Protein AF-A0A538S4T4-F1 (afdb_monomer)

pLDDT: mean 82.6, std 20.07, range [23.3, 98.5]

Radius of gyration: 15.98 Å; Cα contacts (8 Å, |Δi|>4): 330; chains: 1; bounding box: 39×41×35 Å

Structure (mmCIF, N/CA/C/O backbone):
data_AF-A0A538S4T4-F1
#
_entry.id   AF-A0A538S4T4-F1
#
loop_
_atom_site.group_PDB
_atom_site.id
_atom_site.type_symbol
_atom_site.label_atom_id
_atom_site.label_alt_id
_atom_site.label_comp_id
_atom_site.label_asym_id
_atom_site.label_entity_id
_atom_site.label_seq_id
_atom_site.pdbx_PDB_ins_code
_atom_site.Cartn_x
_atom_site.Cartn_y
_atom_site.Cartn_z
_atom_site.occupancy
_atom_site.B_iso_or_equiv
_atom_site.auth_seq_id
_atom_site.auth_comp_id
_atom_site.auth_asym_id
_atom_site.auth_atom_id
_atom_site.pdbx_PDB_model_num
ATOM 1 N N . MET A 1 1 ? -10.775 -14.766 0.004 1.00 30.17 1 MET A N 1
ATOM 2 C CA . MET A 1 1 ? -10.127 -15.975 -0.555 1.00 30.17 1 MET A CA 1
ATOM 3 C C . MET A 1 1 ? -8.739 -16.062 0.069 1.00 30.17 1 MET A C 1
ATOM 5 O O . MET A 1 1 ? -7.978 -15.118 -0.064 1.00 30.17 1 MET A O 1
ATOM 9 N N . PHE A 1 2 ? -8.479 -17.095 0.871 1.00 26.91 2 PHE A N 1
ATOM 10 C CA . PHE A 1 2 ? -7.297 -17.223 1.740 1.00 26.91 2 PHE A CA 1
ATOM 11 C C . PHE A 1 2 ? -6.054 -17.630 0.917 1.00 26.91 2 PHE A C 1
ATOM 13 O O . PHE A 1 2 ? -6.169 -18.505 0.059 1.00 26.91 2 PHE A O 1
ATOM 20 N N . TRP A 1 3 ? -4.894 -16.999 1.145 1.00 32.56 3 TRP A N 1
ATOM 21 C CA . TRP A 1 3 ? -3.650 -17.193 0.376 1.00 32.56 3 TRP A CA 1
ATOM 22 C C . TRP A 1 3 ? -2.652 -18.092 1.124 1.00 32.56 3 TRP A C 1
ATOM 24 O O . TRP A 1 3 ? -2.022 -17.624 2.072 1.00 32.56 3 TRP A O 1
ATOM 34 N N . PRO A 1 4 ? -2.453 -19.365 0.740 1.00 23.30 4 PRO A N 1
ATOM 35 C CA . PRO A 1 4 ? -1.315 -20.126 1.232 1.00 23.30 4 PRO A CA 1
ATOM 36 C C . PRO A 1 4 ? -0.048 -19.765 0.428 1.00 23.30 4 PRO A C 1
ATOM 38 O O . PRO A 1 4 ? -0.115 -19.629 -0.797 1.00 23.30 4 PRO A O 1
ATOM 41 N N . PRO A 1 5 ? 1.130 -19.650 1.067 1.00 28.56 5 PRO A N 1
ATOM 42 C CA . PRO A 1 5 ? 2.387 -19.494 0.349 1.00 28.56 5 PRO A CA 1
ATOM 43 C C . PRO A 1 5 ? 2.716 -20.805 -0.378 1.00 28.56 5 PRO A C 1
ATOM 45 O O . PRO A 1 5 ? 3.150 -21.780 0.232 1.00 28.56 5 PRO A O 1
ATOM 48 N N . SER A 1 6 ? 2.511 -20.857 -1.694 1.00 33.91 6 SER A N 1
ATOM 49 C CA . SER A 1 6 ? 3.021 -21.960 -2.509 1.00 33.91 6 SER A CA 1
ATOM 50 C C . SER A 1 6 ? 4.514 -21.752 -2.756 1.00 33.91 6 SER A C 1
ATOM 52 O O . SER A 1 6 ? 4.911 -20.757 -3.367 1.00 33.91 6 SER A O 1
ATOM 54 N N . ALA A 1 7 ? 5.336 -22.688 -2.280 1.00 31.27 7 ALA A N 1
ATOM 55 C CA . ALA A 1 7 ? 6.779 -22.709 -2.486 1.00 31.27 7 ALA A CA 1
ATOM 56 C C . ALA A 1 7 ? 7.120 -22.612 -3.986 1.00 31.27 7 ALA A C 1
ATOM 58 O O . ALA A 1 7 ? 6.915 -23.552 -4.755 1.00 31.27 7 ALA A O 1
ATOM 59 N N . GLY A 1 8 ? 7.626 -21.452 -4.408 1.00 32.22 8 GLY A N 1
ATOM 60 C CA . GLY A 1 8 ? 8.093 -21.230 -5.771 1.00 32.22 8 GLY A CA 1
ATOM 61 C C . GLY A 1 8 ? 9.340 -22.067 -6.052 1.00 32.22 8 GLY A C 1
ATOM 62 O O . GLY A 1 8 ? 10.351 -21.944 -5.364 1.00 32.22 8 GLY A O 1
ATOM 63 N N . ARG A 1 9 ? 9.271 -22.920 -7.076 1.00 32.75 9 ARG A N 1
ATOM 64 C CA . ARG A 1 9 ? 10.401 -23.716 -7.565 1.00 32.75 9 ARG A CA 1
ATOM 65 C C . ARG A 1 9 ? 11.445 -22.787 -8.196 1.00 32.75 9 ARG A C 1
ATOM 67 O O . ARG A 1 9 ? 11.108 -21.993 -9.071 1.00 32.75 9 ARG A O 1
ATOM 74 N N . LEU A 1 10 ? 12.705 -22.893 -7.769 1.00 32.78 10 LEU A N 1
ATOM 75 C CA . LEU A 1 10 ? 13.840 -22.250 -8.437 1.00 32.78 10 LEU A CA 1
ATOM 76 C C . LEU A 1 10 ? 14.000 -22.869 -9.833 1.00 32.78 10 LEU A C 1
ATOM 78 O O . LEU A 1 10 ? 14.381 -24.032 -9.957 1.00 32.78 10 LEU A O 1
ATOM 82 N N . LEU A 1 11 ? 13.689 -22.107 -10.880 1.00 32.03 11 LEU A N 1
ATOM 83 C CA . LEU A 1 11 ? 14.116 -22.423 -12.239 1.00 32.03 11 LEU A CA 1
ATOM 84 C C . LEU A 1 11 ? 15.430 -21.671 -12.473 1.00 32.03 11 LEU A C 1
ATOM 86 O O . LEU A 1 11 ? 15.496 -20.458 -12.281 1.00 32.03 11 LEU A O 1
ATOM 90 N N . GLY A 1 12 ? 16.493 -22.410 -12.793 1.00 36.53 12 GLY A N 1
ATOM 91 C CA . GLY A 1 12 ? 17.812 -21.842 -13.070 1.00 36.53 12 GLY A CA 1
ATOM 92 C C . GLY A 1 12 ? 17.768 -20.790 -14.185 1.00 36.53 12 GLY A C 1
ATOM 93 O O . GLY A 1 12 ? 16.926 -20.866 -15.074 1.00 36.53 12 GLY A O 1
ATOM 94 N N . HIS A 1 13 ? 18.716 -19.847 -14.121 1.00 37.81 13 HIS A N 1
ATOM 95 C CA . HIS A 1 13 ? 18.899 -18.656 -14.971 1.00 37.81 13 HIS A CA 1
ATOM 96 C C . HIS A 1 13 ? 18.045 -17.436 -14.604 1.00 37.81 13 HIS A C 1
ATOM 98 O O . HIS A 1 13 ? 17.037 -17.149 -15.244 1.00 37.81 13 HIS A O 1
ATOM 104 N N . GLY A 1 14 ? 18.507 -16.675 -13.601 1.00 48.19 14 GLY A N 1
ATOM 105 C CA . GLY A 1 14 ? 18.228 -15.237 -13.441 1.00 48.19 14 GLY A CA 1
ATOM 106 C C . GLY A 1 14 ? 16.763 -14.809 -13.319 1.00 48.19 14 GLY A C 1
ATOM 107 O O . GLY A 1 14 ? 16.490 -13.618 -13.305 1.00 48.19 14 GLY A O 1
ATOM 108 N N . SER A 1 15 ? 15.824 -15.745 -13.245 1.00 47.97 15 SER A N 1
ATOM 109 C CA . SER A 1 15 ? 14.397 -15.485 -13.374 1.00 47.97 15 SER A CA 1
ATOM 110 C C . SER A 1 15 ? 13.687 -15.713 -12.042 1.00 47.97 15 SER A C 1
ATOM 112 O O . SER A 1 15 ? 14.015 -16.642 -11.302 1.00 47.97 15 SER A O 1
ATOM 114 N N . PHE A 1 16 ? 12.701 -14.880 -11.719 1.00 55.31 16 PHE A N 1
ATOM 115 C CA . PHE A 1 16 ? 11.906 -14.975 -10.502 1.00 55.31 16 PHE A CA 1
ATOM 116 C C . PHE A 1 16 ? 10.403 -14.886 -10.793 1.00 55.31 16 PHE A C 1
ATOM 118 O O . PHE A 1 16 ? 9.890 -13.949 -11.373 1.00 55.31 16 PHE A O 1
ATOM 125 N N . CYS A 1 17 ? 9.673 -15.901 -10.355 1.00 48.34 17 CYS A N 1
ATOM 126 C CA . CYS A 1 17 ? 8.218 -15.983 -10.274 1.00 48.34 17 CYS A CA 1
ATOM 127 C C . CYS A 1 17 ? 7.546 -15.098 -9.188 1.00 48.34 17 CYS A C 1
ATOM 129 O O . CYS A 1 17 ? 7.679 -15.398 -8.004 1.00 48.34 17 CYS A O 1
ATOM 131 N N . VAL A 1 18 ? 6.750 -14.092 -9.527 1.00 60.22 18 VAL A N 1
ATOM 132 C CA . VAL A 1 18 ? 5.801 -13.473 -8.578 1.00 60.22 18 VAL A CA 1
ATOM 133 C C . VAL A 1 18 ? 4.482 -14.237 -8.653 1.00 60.22 18 VAL A C 1
ATOM 135 O O . VAL A 1 18 ? 3.987 -14.486 -9.750 1.00 60.22 18 VAL A O 1
ATOM 138 N N . THR A 1 19 ? 3.913 -14.621 -7.511 1.00 53.03 19 THR A N 1
ATOM 139 C CA . THR A 1 19 ? 2.633 -15.342 -7.470 1.00 53.03 19 THR A CA 1
ATOM 140 C C . THR A 1 19 ? 1.575 -14.475 -6.789 1.00 53.03 19 THR A C 1
ATOM 142 O O . THR A 1 19 ? 1.802 -13.995 -5.682 1.00 53.03 19 THR A O 1
ATOM 145 N N . ALA A 1 20 ? 0.431 -14.273 -7.449 1.00 55.50 20 ALA A N 1
ATOM 146 C CA . ALA A 1 20 ? -0.733 -13.534 -6.948 1.00 55.50 20 ALA A CA 1
ATOM 147 C C . ALA A 1 20 ? -2.033 -14.129 -7.513 1.00 55.50 20 ALA A C 1
ATOM 149 O O . ALA A 1 20 ? -2.070 -14.544 -8.668 1.00 55.50 20 ALA A O 1
ATOM 150 N N . ALA A 1 21 ? -3.095 -14.209 -6.708 1.00 52.19 21 ALA A N 1
ATOM 151 C CA . ALA A 1 21 ? -4.389 -14.807 -7.075 1.00 52.19 21 ALA A CA 1
ATOM 152 C C . ALA A 1 21 ? -4.309 -16.166 -7.837 1.00 52.19 21 ALA A C 1
ATOM 154 O O . ALA A 1 21 ? -5.032 -16.387 -8.805 1.00 52.19 21 ALA A O 1
ATOM 155 N N . GLY A 1 22 ? -3.401 -17.074 -7.447 1.00 41.56 22 GLY A N 1
ATOM 156 C CA . GLY A 1 22 ? -3.206 -18.389 -8.076 1.00 41.56 22 GLY A CA 1
ATOM 157 C C . GLY A 1 22 ? -2.454 -18.350 -9.411 1.00 41.56 22 GLY A C 1
ATOM 158 O O . GLY A 1 22 ? -2.193 -19.397 -9.999 1.00 41.56 22 GLY A O 1
ATOM 159 N N . ARG A 1 23 ? -2.067 -17.161 -9.885 1.00 42.88 23 ARG A N 1
ATOM 160 C CA . ARG A 1 23 ? -1.260 -16.953 -11.090 1.00 42.88 23 ARG A CA 1
ATOM 161 C C . ARG A 1 23 ? 0.190 -16.730 -10.708 1.00 42.88 23 ARG A C 1
ATOM 163 O O . ARG A 1 23 ? 0.479 -16.043 -9.735 1.00 42.88 23 ARG A O 1
ATOM 170 N N . THR A 1 24 ? 1.096 -17.321 -11.477 1.00 53.62 24 THR A N 1
ATOM 171 C CA . THR A 1 24 ? 2.540 -17.187 -11.291 1.00 53.62 24 THR A CA 1
ATOM 172 C C . THR A 1 24 ? 3.140 -16.554 -12.537 1.00 53.62 24 THR A C 1
ATOM 174 O O . THR A 1 24 ? 3.059 -17.136 -13.613 1.00 53.62 24 THR A O 1
ATOM 177 N N . ALA A 1 25 ? 3.744 -15.381 -12.388 1.00 56.72 25 ALA A N 1
ATOM 178 C CA . ALA A 1 25 ? 4.417 -14.654 -13.454 1.00 56.72 25 ALA A CA 1
ATOM 179 C C . ALA A 1 25 ? 5.928 -14.791 -13.307 1.00 56.72 25 ALA A C 1
ATOM 181 O O . ALA A 1 25 ? 6.479 -14.364 -12.297 1.00 56.72 25 ALA A O 1
ATOM 182 N N . THR A 1 26 ? 6.610 -15.367 -14.294 1.00 57.00 26 THR A N 1
ATOM 183 C CA . THR A 1 26 ? 8.075 -15.469 -14.304 1.00 57.00 26 THR A CA 1
ATOM 184 C C . THR A 1 26 ? 8.687 -14.192 -14.876 1.00 57.00 26 THR A C 1
ATOM 186 O O . THR A 1 26 ? 8.600 -13.938 -16.072 1.00 57.00 26 THR A O 1
ATOM 189 N N . LEU A 1 27 ? 9.333 -13.393 -14.031 1.00 54.69 27 LEU A N 1
ATOM 190 C CA . LEU A 1 27 ? 10.178 -12.279 -14.449 1.00 54.69 27 LEU A CA 1
ATOM 191 C C . LEU A 1 27 ? 11.572 -12.803 -14.793 1.00 54.69 27 LEU A C 1
ATOM 193 O O . LEU A 1 27 ? 12.092 -13.654 -14.081 1.00 54.69 27 LEU A O 1
ATOM 197 N N . SER A 1 28 ? 12.193 -12.309 -15.862 1.00 50.22 28 SER A N 1
ATOM 198 C CA . SER A 1 28 ? 13.586 -12.633 -16.194 1.00 50.22 28 SER A CA 1
ATOM 199 C C . SER A 1 28 ? 14.558 -11.650 -15.531 1.00 50.22 28 SER A C 1
ATOM 201 O O . SER A 1 28 ? 14.163 -10.566 -15.104 1.00 50.22 28 SER A O 1
ATOM 203 N N . SER A 1 29 ? 15.856 -11.962 -15.519 1.00 48.19 29 SER A N 1
ATOM 204 C CA . SER A 1 29 ? 16.906 -11.048 -15.028 1.00 48.19 29 SER A CA 1
ATOM 205 C C . SER A 1 29 ? 16.966 -9.729 -15.806 1.00 48.19 29 SER A C 1
ATOM 207 O O . SER A 1 29 ? 17.559 -8.764 -15.334 1.00 48.19 29 SER A O 1
ATOM 209 N N . ALA A 1 30 ? 16.347 -9.676 -16.991 1.00 44.59 30 ALA A N 1
ATOM 210 C CA . ALA A 1 30 ? 16.252 -8.486 -17.831 1.00 44.59 30 ALA A CA 1
ATOM 211 C C . ALA A 1 30 ? 15.202 -7.471 -17.344 1.00 44.59 30 ALA A C 1
ATOM 213 O O . ALA A 1 30 ? 15.129 -6.371 -17.885 1.00 44.59 30 ALA A O 1
ATOM 214 N N . TRP A 1 31 ? 14.414 -7.803 -16.313 1.00 48.00 31 TRP A N 1
ATOM 215 C CA . TRP A 1 31 ? 13.572 -6.822 -15.627 1.00 48.00 31 TRP A CA 1
ATOM 216 C C . TRP A 1 31 ? 14.375 -5.792 -14.830 1.00 48.00 31 TRP A C 1
ATOM 218 O O . TRP A 1 31 ? 13.824 -4.756 -14.473 1.00 48.00 31 TRP A O 1
ATOM 228 N N . GLY A 1 32 ? 15.658 -6.052 -14.553 1.00 51.66 32 GLY A N 1
ATOM 229 C CA . GLY A 1 32 ? 16.515 -5.132 -13.815 1.00 51.66 32 GLY A CA 1
ATOM 230 C C . GLY A 1 32 ? 16.620 -3.771 -14.504 1.00 51.66 32 GLY A C 1
ATOM 231 O O . GLY A 1 32 ? 17.139 -3.654 -15.614 1.00 51.66 32 GLY A O 1
ATOM 232 N N . TRP A 1 33 ? 16.152 -2.720 -13.832 1.00 46.03 33 TRP A N 1
ATOM 233 C CA . TRP A 1 33 ? 16.504 -1.349 -14.191 1.00 46.03 33 TRP A CA 1
ATOM 234 C C . TRP A 1 33 ? 18.023 -1.160 -14.015 1.00 46.03 33 TRP A C 1
ATOM 236 O O . TRP A 1 33 ? 18.556 -1.666 -13.022 1.00 46.03 33 TRP A O 1
ATOM 246 N N . PRO A 1 34 ? 18.749 -0.444 -14.898 1.00 47.59 34 PRO A N 1
ATOM 247 C CA . PRO A 1 34 ? 20.183 -0.212 -14.713 1.00 47.59 34 PRO A CA 1
ATOM 248 C C . PRO A 1 34 ? 20.480 0.309 -13.295 1.00 47.59 34 PRO A C 1
ATOM 250 O O . PRO A 1 34 ? 20.000 1.373 -12.911 1.00 47.59 34 PRO A O 1
ATOM 253 N N . GLY A 1 35 ? 21.228 -0.468 -12.502 1.00 48.66 35 GLY A N 1
ATOM 254 C CA . GLY A 1 35 ? 21.522 -0.160 -11.094 1.00 48.66 35 GLY A CA 1
ATOM 255 C C . GLY A 1 35 ? 20.686 -0.902 -10.040 1.00 48.66 35 GLY A C 1
ATOM 256 O O . GLY A 1 35 ? 20.846 -0.615 -8.855 1.00 48.66 35 GLY A O 1
ATOM 257 N N . THR A 1 36 ? 19.829 -1.864 -10.411 1.00 55.94 36 THR A N 1
ATOM 258 C CA . THR A 1 36 ? 19.234 -2.780 -9.418 1.00 55.94 36 THR A CA 1
ATOM 259 C C . THR A 1 36 ? 20.273 -3.788 -8.934 1.00 55.94 36 THR A C 1
ATOM 261 O O . THR A 1 36 ? 20.763 -4.620 -9.694 1.00 55.94 36 THR A O 1
ATOM 264 N N . ASP A 1 37 ? 20.613 -3.712 -7.651 1.00 56.22 37 ASP A N 1
ATOM 265 C CA . ASP A 1 37 ? 21.507 -4.660 -6.991 1.00 56.22 37 ASP A CA 1
ATOM 266 C C . ASP A 1 37 ? 20.796 -6.015 -6.805 1.00 56.22 37 ASP A C 1
ATOM 268 O O . ASP A 1 37 ? 19.884 -6.158 -5.989 1.00 56.22 37 ASP A O 1
ATOM 272 N N . ALA A 1 38 ? 21.213 -7.017 -7.582 1.00 55.53 38 ALA A N 1
ATOM 273 C CA . ALA A 1 38 ? 20.619 -8.353 -7.581 1.00 55.53 38 ALA A CA 1
ATOM 274 C C . ALA A 1 38 ? 20.705 -9.070 -6.219 1.00 55.53 38 ALA A C 1
ATOM 276 O O . ALA A 1 38 ? 19.875 -9.932 -5.937 1.00 55.53 38 ALA A O 1
ATOM 277 N N . VAL A 1 39 ? 21.676 -8.713 -5.369 1.00 55.62 39 VAL A N 1
ATOM 278 C CA . VAL A 1 39 ? 21.796 -9.251 -4.005 1.00 55.62 39 VAL A CA 1
ATOM 279 C 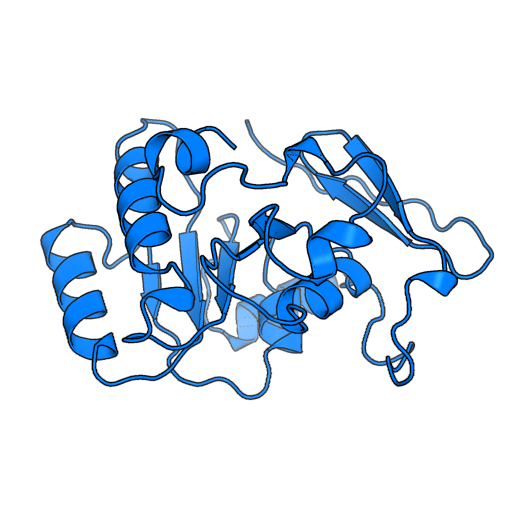C . VAL A 1 39 ? 20.790 -8.561 -3.089 1.00 55.62 39 VAL A C 1
ATOM 281 O O . VAL A 1 39 ? 20.078 -9.225 -2.336 1.00 55.62 39 VAL A O 1
ATOM 284 N N . ARG A 1 40 ? 20.664 -7.234 -3.200 1.00 57.88 40 ARG A N 1
ATOM 285 C CA . ARG A 1 40 ? 19.693 -6.435 -2.434 1.00 57.88 40 ARG A CA 1
ATOM 286 C C . ARG A 1 40 ? 18.238 -6.808 -2.730 1.00 57.88 40 ARG A C 1
ATOM 288 O O . ARG A 1 40 ? 17.388 -6.663 -1.853 1.00 57.88 40 ARG A O 1
ATOM 295 N N . PHE A 1 41 ? 17.947 -7.275 -3.941 1.00 63.47 41 PHE A N 1
ATOM 296 C CA . PHE A 1 41 ? 16.593 -7.630 -4.371 1.00 63.47 41 PHE A CA 1
ATOM 297 C C . PHE A 1 41 ? 16.368 -9.133 -4.535 1.00 63.47 41 PHE A C 1
ATOM 299 O O . PHE A 1 41 ? 15.475 -9.548 -5.270 1.00 63.47 41 PHE A O 1
ATOM 306 N N . ALA A 1 42 ? 17.133 -9.959 -3.816 1.00 72.94 42 ALA A N 1
ATOM 307 C CA . ALA A 1 42 ? 16.800 -11.367 -3.681 1.00 72.94 42 ALA A CA 1
ATOM 308 C C . ALA A 1 42 ? 15.371 -11.543 -3.132 1.00 72.94 42 ALA A C 1
ATOM 310 O O . ALA A 1 42 ? 14.834 -10.704 -2.391 1.00 72.94 42 ALA A O 1
ATOM 311 N N . ARG A 1 43 ? 14.750 -12.667 -3.501 1.00 80.38 43 ARG A N 1
ATOM 312 C CA . ARG A 1 43 ? 13.432 -13.034 -2.986 1.00 80.38 43 ARG A CA 1
ATOM 313 C C . ARG A 1 43 ? 13.426 -13.058 -1.473 1.00 80.38 43 ARG A C 1
ATOM 315 O O . ARG A 1 43 ? 14.323 -13.624 -0.851 1.00 80.38 43 ARG A O 1
ATOM 322 N N . VAL A 1 44 ? 12.334 -12.554 -0.922 1.00 85.94 44 VAL A N 1
ATOM 323 C CA . VAL A 1 44 ? 12.049 -12.670 0.502 1.00 85.94 44 VAL A CA 1
ATOM 324 C C . VAL A 1 44 ? 11.895 -14.145 0.859 1.00 85.94 44 VAL A C 1
ATOM 326 O O . VAL A 1 44 ? 11.061 -14.855 0.291 1.00 85.94 44 VAL A O 1
ATOM 329 N N . THR A 1 45 ? 12.702 -14.611 1.807 1.00 88.88 45 THR A N 1
ATOM 330 C CA . THR A 1 45 ? 12.551 -15.957 2.372 1.00 88.88 45 THR A CA 1
ATOM 331 C C . THR A 1 45 ? 11.497 -15.952 3.488 1.00 88.88 45 THR A C 1
ATOM 333 O O . THR A 1 45 ? 11.265 -14.906 4.098 1.00 88.88 45 THR A O 1
ATOM 336 N N . PRO A 1 46 ? 10.871 -17.098 3.823 1.00 88.38 46 PRO A N 1
ATOM 337 C CA . PRO A 1 46 ? 9.958 -17.168 4.967 1.00 88.38 46 PRO A CA 1
ATOM 338 C C . PRO A 1 46 ? 10.596 -16.707 6.287 1.00 88.38 46 PRO A C 1
ATOM 340 O O . PRO A 1 46 ? 9.946 -16.017 7.065 1.00 88.38 46 PRO A O 1
ATOM 343 N N . ALA A 1 47 ? 11.877 -17.030 6.508 1.00 90.56 47 ALA A N 1
ATOM 344 C CA . ALA A 1 47 ? 12.620 -16.599 7.692 1.00 90.56 47 ALA A CA 1
ATOM 345 C C . ALA A 1 47 ? 12.827 -15.076 7.717 1.00 90.56 47 ALA A C 1
ATOM 347 O O . ALA A 1 47 ? 12.586 -14.441 8.738 1.00 90.56 47 ALA A O 1
ATOM 348 N N . GLU A 1 48 ? 13.198 -14.481 6.580 1.00 91.31 48 GLU A N 1
ATOM 349 C CA . GLU A 1 48 ? 13.354 -13.027 6.471 1.00 91.31 48 GLU A CA 1
ATOM 350 C C . GLU A 1 48 ? 12.025 -12.290 6.687 1.00 91.31 48 GLU A C 1
ATOM 352 O O . GLU A 1 48 ? 11.987 -11.258 7.355 1.00 91.31 48 GLU A O 1
ATOM 357 N N . ARG A 1 49 ? 10.918 -12.821 6.153 1.00 90.75 49 ARG A N 1
ATOM 358 C CA . ARG A 1 49 ? 9.581 -12.260 6.385 1.00 90.75 49 ARG A CA 1
ATOM 359 C C . ARG A 1 49 ? 9.231 -12.255 7.870 1.00 90.75 49 ARG A C 1
ATOM 361 O O . ARG A 1 49 ? 8.732 -11.248 8.368 1.00 90.75 49 ARG A O 1
ATOM 368 N N . GLU A 1 50 ? 9.479 -13.362 8.561 1.00 89.50 50 GLU A N 1
ATOM 369 C CA . GLU A 1 50 ? 9.182 -13.499 9.988 1.00 89.50 50 GLU A CA 1
ATOM 370 C C . GLU A 1 50 ? 10.036 -12.554 10.843 1.00 89.50 50 GLU A C 1
ATOM 372 O O . GLU A 1 50 ? 9.513 -11.857 11.717 1.00 89.50 50 GLU A O 1
ATOM 377 N N . GLU A 1 51 ? 11.331 -12.442 10.536 1.00 91.62 51 GLU A N 1
ATOM 378 C CA . GLU A 1 51 ? 12.228 -11.473 11.170 1.00 91.62 51 GLU A CA 1
ATOM 379 C C . GLU A 1 51 ? 11.749 -10.034 10.931 1.00 91.62 51 GLU A C 1
ATOM 381 O O . GLU A 1 51 ? 11.663 -9.236 11.866 1.00 91.62 51 GLU A O 1
ATOM 386 N N . ALA A 1 52 ? 11.373 -9.701 9.692 1.00 91.25 52 ALA A N 1
ATOM 387 C CA . ALA A 1 52 ? 10.883 -8.375 9.340 1.00 91.25 52 ALA A CA 1
ATOM 388 C C . ALA A 1 52 ? 9.570 -8.030 10.062 1.00 91.25 52 ALA A C 1
ATOM 390 O O . ALA A 1 52 ? 9.427 -6.912 10.558 1.00 91.25 52 ALA A O 1
ATOM 391 N N . ARG A 1 53 ? 8.629 -8.977 10.174 1.00 90.50 53 ARG A N 1
ATOM 392 C CA . ARG A 1 53 ? 7.380 -8.793 10.935 1.00 90.50 53 ARG A CA 1
ATOM 393 C C . ARG A 1 53 ? 7.648 -8.597 12.426 1.00 90.50 53 ARG A C 1
ATOM 395 O O . ARG A 1 53 ? 7.109 -7.654 13.008 1.00 90.50 53 ARG A O 1
ATOM 402 N N . THR A 1 54 ? 8.553 -9.396 12.994 1.00 88.81 54 THR A N 1
ATOM 403 C CA . THR A 1 54 ? 8.972 -9.287 14.400 1.00 88.81 54 THR A CA 1
ATOM 404 C C . THR A 1 54 ? 9.579 -7.914 14.679 1.00 88.81 54 THR A C 1
ATOM 406 O O . THR A 1 54 ? 9.175 -7.223 15.612 1.00 88.81 54 THR A O 1
ATOM 409 N N . ALA A 1 55 ? 10.513 -7.472 13.831 1.00 87.19 55 ALA A N 1
ATOM 410 C CA . ALA A 1 55 ? 11.200 -6.192 13.983 1.00 87.19 55 ALA A CA 1
ATOM 411 C C . ALA A 1 55 ? 10.262 -4.979 13.869 1.00 87.19 55 ALA A C 1
ATOM 413 O O . ALA A 1 55 ? 10.554 -3.922 14.426 1.00 87.19 55 ALA A O 1
ATOM 414 N N . MET A 1 56 ? 9.141 -5.113 13.154 1.00 81.56 56 MET A N 1
ATOM 415 C CA . MET A 1 56 ? 8.119 -4.068 13.047 1.00 81.56 56 MET A CA 1
ATOM 416 C C . MET A 1 56 ? 7.074 -4.117 14.170 1.00 81.56 56 MET A C 1
ATOM 418 O O . MET A 1 56 ? 6.204 -3.249 14.207 1.00 81.56 56 MET A O 1
ATOM 422 N N . GLY A 1 57 ? 7.133 -5.111 15.067 1.00 80.12 57 GLY A N 1
ATOM 423 C CA . GLY A 1 57 ? 6.116 -5.327 16.100 1.00 80.12 57 GLY A CA 1
ATOM 424 C C . GLY A 1 57 ? 4.734 -5.614 15.510 1.00 80.12 57 GLY A C 1
ATOM 425 O O . GLY A 1 57 ? 3.721 -5.213 16.082 1.00 80.12 57 GLY A O 1
ATOM 426 N N . TRP A 1 58 ? 4.693 -6.230 14.325 1.00 74.00 58 TRP A N 1
ATOM 427 C CA . TRP A 1 58 ? 3.464 -6.444 13.574 1.00 74.00 58 TRP A CA 1
ATOM 428 C C . TRP A 1 58 ? 2.755 -7.742 13.983 1.00 74.00 58 TRP A C 1
ATOM 430 O O . TRP A 1 58 ? 3.372 -8.698 14.443 1.00 74.00 58 TRP A O 1
ATOM 440 N N . ARG A 1 59 ? 1.437 -7.797 13.782 1.00 74.50 59 ARG A N 1
ATOM 441 C CA . ARG A 1 59 ? 0.632 -9.003 13.984 1.00 74.50 59 ARG A CA 1
ATOM 442 C C . ARG A 1 59 ? 0.971 -10.074 12.943 1.00 74.50 59 ARG A C 1
ATOM 444 O O . ARG A 1 59 ? 0.722 -9.906 11.754 1.00 74.50 59 ARG A O 1
ATOM 451 N N . HIS A 1 60 ? 1.524 -11.196 13.390 1.00 76.25 60 HIS A N 1
ATOM 452 C CA . HIS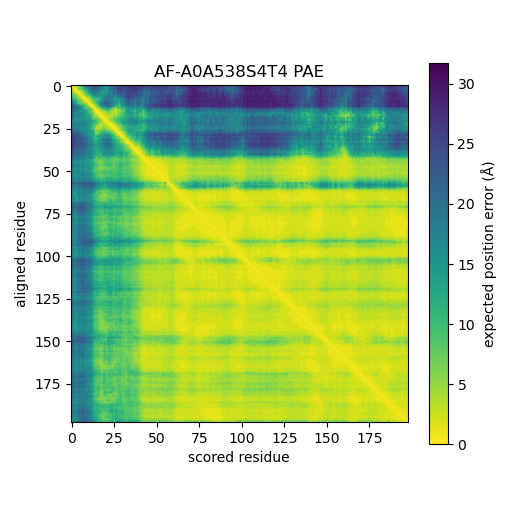 A 1 60 ? 1.963 -12.278 12.501 1.00 76.25 60 HIS A CA 1
ATOM 453 C C . HIS A 1 60 ? 0.810 -13.124 11.936 1.00 76.25 60 HIS A C 1
ATOM 455 O O . HIS A 1 60 ? 1.019 -13.877 10.986 1.00 76.25 60 HIS A O 1
ATOM 461 N N . ASP A 1 61 ? -0.398 -12.992 12.493 1.00 82.81 61 ASP A N 1
ATOM 462 C CA . ASP A 1 61 ? -1.573 -13.808 12.176 1.00 82.81 61 ASP A CA 1
ATOM 463 C C . ASP A 1 61 ? -2.375 -13.320 10.960 1.00 82.81 61 ASP A C 1
ATOM 465 O O . ASP A 1 61 ? -3.279 -14.025 10.516 1.00 82.81 61 ASP A O 1
ATOM 469 N N . ARG A 1 62 ? -2.035 -12.156 10.391 1.00 87.25 62 ARG A N 1
ATOM 470 C CA . ARG A 1 62 ? -2.780 -11.540 9.283 1.00 87.25 62 ARG A CA 1
ATOM 471 C C . ARG A 1 62 ? -1.902 -11.192 8.085 1.00 87.25 62 ARG A C 1
ATOM 473 O O . ARG A 1 62 ? -0.744 -10.802 8.266 1.00 87.25 62 ARG A O 1
ATOM 480 N N . PRO A 1 63 ? -2.447 -11.272 6.858 1.00 92.25 63 PRO A N 1
ATOM 481 C CA . PRO A 1 63 ? -1.813 -10.687 5.691 1.00 92.25 63 PRO A CA 1
ATOM 482 C C . PRO A 1 63 ? -1.587 -9.181 5.849 1.00 92.25 63 PRO A C 1
ATOM 484 O O . PRO A 1 63 ? -2.441 -8.467 6.382 1.00 92.25 63 PRO A O 1
ATOM 487 N N . LEU A 1 64 ? -0.459 -8.699 5.334 1.00 93.94 64 LEU A N 1
ATOM 488 C CA . LEU A 1 64 ? -0.059 -7.296 5.379 1.00 93.94 64 LEU A CA 1
ATOM 489 C C . LEU A 1 64 ? 0.056 -6.721 3.965 1.00 93.94 64 LEU A C 1
ATOM 491 O O . LEU A 1 64 ? 0.910 -7.144 3.183 1.00 93.94 64 LEU A O 1
ATOM 495 N N . VAL A 1 65 ? -0.756 -5.717 3.650 1.00 96.94 65 VAL A N 1
ATOM 496 C CA . VAL A 1 65 ? -0.588 -4.889 2.450 1.00 96.94 65 VAL A CA 1
ATOM 497 C C . VAL A 1 65 ? 0.181 -3.635 2.833 1.00 96.94 65 VAL A C 1
ATOM 499 O O . VAL A 1 65 ? -0.056 -3.053 3.889 1.00 96.94 65 VAL A O 1
ATOM 502 N N . THR A 1 66 ? 1.094 -3.195 1.975 1.00 97.25 66 THR A N 1
ATOM 503 C CA . THR A 1 66 ? 1.876 -1.981 2.206 1.00 97.25 66 THR A 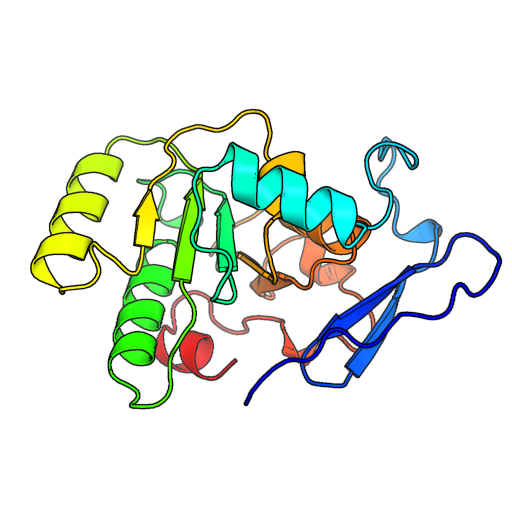CA 1
ATOM 504 C C . THR A 1 66 ? 1.562 -0.908 1.176 1.00 97.25 66 THR A C 1
ATOM 506 O O . THR A 1 66 ? 1.493 -1.168 -0.021 1.00 97.25 66 THR A O 1
ATOM 509 N N . PHE A 1 67 ? 1.470 0.328 1.648 1.00 97.81 67 PHE A N 1
ATOM 510 C CA . PHE A 1 67 ? 1.541 1.539 0.848 1.00 97.81 67 PHE A CA 1
ATOM 511 C C . PHE A 1 67 ? 2.825 2.305 1.180 1.00 97.81 67 PHE A C 1
ATOM 513 O O . PHE A 1 67 ? 3.157 2.494 2.354 1.00 97.81 67 PHE A O 1
ATOM 520 N N . VAL A 1 68 ? 3.520 2.790 0.147 1.00 96.00 68 VAL A N 1
ATOM 521 C CA . VAL A 1 68 ? 4.689 3.669 0.292 1.00 96.00 68 VAL A CA 1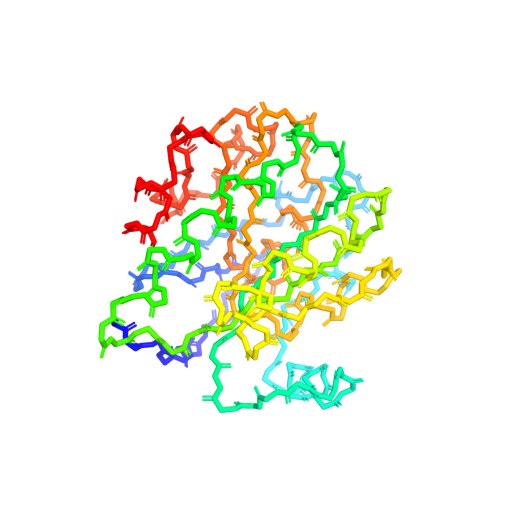
ATOM 522 C C . VAL A 1 68 ? 4.467 4.951 -0.504 1.00 96.00 68 VAL A C 1
ATOM 524 O O . VAL A 1 68 ? 4.375 4.919 -1.732 1.00 96.00 68 VAL A O 1
ATOM 527 N N . GLY A 1 69 ? 4.408 6.093 0.179 1.00 93.94 69 GLY A N 1
ATOM 528 C CA . GLY A 1 69 ? 4.187 7.380 -0.477 1.00 93.94 69 GLY A CA 1
ATOM 529 C C . GLY A 1 69 ? 3.984 8.539 0.493 1.00 93.94 69 GLY A C 1
ATOM 530 O O . GLY A 1 69 ? 3.681 8.344 1.665 1.00 93.94 69 GLY A O 1
ATOM 531 N N . ALA A 1 70 ? 4.159 9.766 0.003 1.00 94.12 70 ALA A N 1
ATOM 532 C CA . ALA A 1 70 ? 3.927 10.970 0.796 1.00 94.12 70 ALA A CA 1
ATOM 533 C C . ALA A 1 70 ? 2.440 11.131 1.164 1.00 94.12 70 ALA A C 1
ATOM 535 O O . ALA A 1 70 ? 1.561 10.945 0.322 1.00 94.12 70 ALA A O 1
ATOM 536 N N . LEU A 1 71 ? 2.169 11.526 2.409 1.00 95.50 71 LEU A N 1
ATOM 537 C CA . LEU A 1 71 ? 0.824 11.751 2.947 1.00 95.50 71 LEU A CA 1
ATOM 538 C C . LEU A 1 71 ? 0.499 13.249 2.936 1.00 95.50 71 LEU A C 1
ATOM 540 O O . LEU A 1 71 ? 0.960 14.011 3.788 1.00 95.50 71 LEU A O 1
ATOM 544 N N . GLY A 1 72 ? -0.271 13.669 1.936 1.00 91.75 72 GLY A N 1
ATOM 545 C CA . GLY A 1 72 ? -0.522 15.077 1.596 1.00 91.75 72 GLY A CA 1
ATOM 546 C C . GLY A 1 72 ? -0.247 15.408 0.130 1.00 91.75 72 GLY A C 1
ATOM 547 O O . GLY A 1 72 ? -0.506 16.520 -0.316 1.00 91.75 72 GLY A O 1
ATOM 548 N N . ASP A 1 73 ? 0.249 14.437 -0.638 1.00 94.25 73 ASP A N 1
ATOM 549 C CA . ASP A 1 73 ? 0.328 14.520 -2.090 1.00 94.25 73 ASP A CA 1
ATOM 550 C C . ASP A 1 73 ? -0.730 13.607 -2.715 1.00 94.25 73 ASP A C 1
ATOM 552 O O . ASP A 1 73 ? -0.573 12.383 -2.757 1.00 94.25 73 ASP A O 1
ATOM 556 N N . ARG A 1 74 ? -1.802 14.205 -3.249 1.00 93.81 74 ARG A N 1
ATOM 557 C CA . ARG A 1 74 ? -2.879 13.456 -3.917 1.00 93.81 74 ARG A CA 1
ATOM 558 C C . ARG A 1 74 ? -2.367 12.619 -5.087 1.00 93.81 74 ARG A C 1
ATOM 560 O O . ARG A 1 74 ? -2.975 11.608 -5.417 1.00 93.81 74 ARG A O 1
ATOM 567 N N . ARG A 1 75 ? -1.221 12.941 -5.693 1.00 95.06 75 ARG A N 1
ATOM 568 C CA . ARG A 1 75 ? -0.662 12.114 -6.774 1.00 95.06 75 ARG A CA 1
ATOM 569 C C . ARG A 1 75 ? -0.323 10.698 -6.317 1.00 95.06 75 ARG A C 1
ATOM 571 O O . ARG A 1 75 ? -0.325 9.802 -7.150 1.00 95.06 75 ARG A O 1
ATOM 578 N N . LYS A 1 76 ? -0.078 10.473 -5.019 1.00 95.38 76 LYS A N 1
ATOM 579 C CA . LYS A 1 76 ? 0.214 9.139 -4.472 1.00 95.38 76 LYS A CA 1
ATOM 580 C C . LYS A 1 76 ? -1.029 8.279 -4.220 1.00 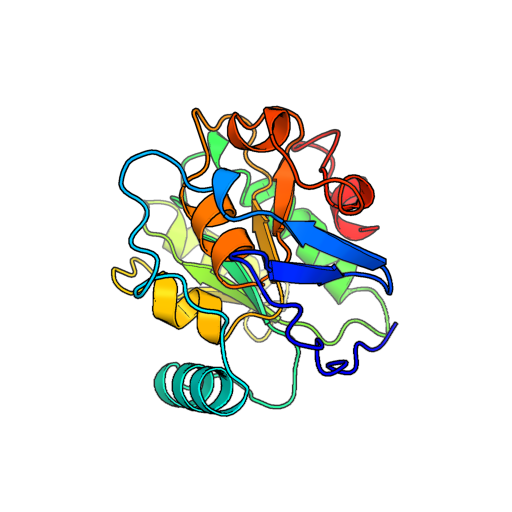95.38 76 LYS A C 1
ATOM 582 O O . LYS A 1 76 ? -0.869 7.084 -4.018 1.00 95.38 76 LYS A O 1
ATOM 587 N N . GLY A 1 77 ? -2.238 8.849 -4.265 1.00 96.62 77 GLY A N 1
ATOM 588 C C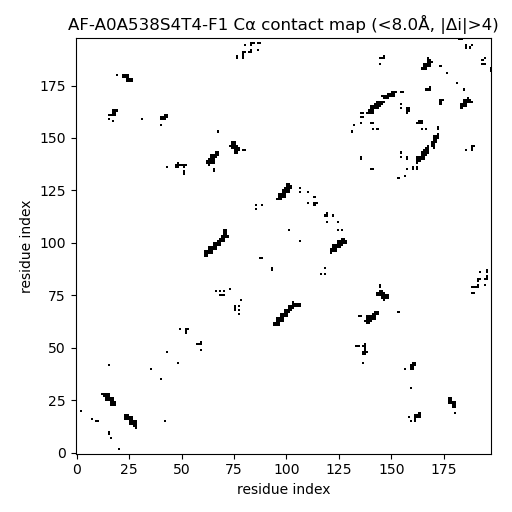A . GLY A 1 77 ? -3.494 8.083 -4.237 1.00 96.62 77 GLY A CA 1
ATOM 589 C C . GLY A 1 77 ? -3.854 7.441 -2.894 1.00 96.62 77 GLY A C 1
ATOM 590 O O . GLY A 1 77 ? -4.666 6.517 -2.850 1.00 96.62 77 GLY A O 1
ATOM 591 N N . PHE A 1 78 ? -3.266 7.901 -1.782 1.00 97.94 78 PHE A N 1
ATOM 592 C CA . PHE A 1 78 ? -3.598 7.357 -0.459 1.00 97.94 78 PHE A CA 1
ATOM 593 C C . PHE A 1 78 ? -5.068 7.591 -0.078 1.00 97.94 78 PHE A C 1
ATOM 595 O O . PHE A 1 78 ? -5.658 6.782 0.627 1.00 97.94 78 PHE A O 1
ATOM 602 N N . ASP A 1 79 ? -5.676 8.669 -0.567 1.00 97.75 79 ASP A N 1
ATOM 603 C CA . ASP A 1 79 ? -7.099 8.959 -0.401 1.00 97.75 79 ASP A CA 1
ATOM 604 C C . ASP A 1 79 ? -7.990 7.887 -1.044 1.00 97.75 79 ASP A C 1
ATOM 606 O O . ASP A 1 79 ? -8.908 7.397 -0.385 1.00 97.75 79 ASP A O 1
ATOM 610 N N . THR A 1 80 ? -7.681 7.468 -2.276 1.00 98.19 80 THR A N 1
ATOM 611 C CA . THR A 1 80 ? -8.387 6.362 -2.944 1.00 98.19 80 THR A CA 1
ATOM 612 C C . THR A 1 80 ? -8.178 5.056 -2.185 1.00 98.19 80 THR A C 1
ATOM 614 O O . THR A 1 80 ? -9.142 4.344 -1.906 1.00 98.19 80 THR A O 1
ATOM 617 N N . LEU A 1 81 ? -6.938 4.764 -1.775 1.00 98.50 81 LEU A N 1
ATOM 618 C CA . LEU A 1 81 ? -6.640 3.569 -0.986 1.00 98.50 81 LEU A CA 1
ATOM 619 C C . LEU A 1 81 ? -7.407 3.545 0.335 1.00 98.50 81 LEU A C 1
ATOM 621 O O . LEU A 1 81 ? -7.959 2.516 0.700 1.00 98.50 81 LEU A O 1
ATOM 625 N N . PHE A 1 82 ? -7.456 4.665 1.053 1.00 98.50 82 PHE A N 1
ATOM 626 C CA . PHE A 1 82 ? -8.173 4.763 2.317 1.00 98.50 82 PHE A CA 1
ATOM 627 C C . PHE A 1 82 ? -9.675 4.512 2.127 1.00 98.50 82 PHE A C 1
ATOM 629 O O . PHE A 1 82 ? -10.281 3.790 2.917 1.00 98.50 82 PHE A O 1
ATOM 636 N N . ALA A 1 83 ? -10.273 5.067 1.068 1.00 98.38 83 ALA A N 1
ATOM 637 C CA . ALA A 1 83 ? -11.669 4.811 0.725 1.00 98.38 83 ALA A CA 1
ATOM 638 C C . ALA A 1 83 ? -11.918 3.334 0.366 1.00 98.38 83 ALA A C 1
ATOM 640 O O . ALA A 1 83 ? -12.858 2.743 0.893 1.00 98.38 83 ALA A O 1
ATOM 641 N N . ALA A 1 84 ? -11.049 2.717 -0.439 1.00 98.19 84 ALA A N 1
ATOM 642 C CA . ALA A 1 84 ? -11.121 1.288 -0.750 1.00 98.19 84 ALA A CA 1
ATOM 643 C C . ALA A 1 84 ? -10.973 0.422 0.514 1.00 98.19 84 ALA A C 1
ATOM 645 O O . ALA A 1 84 ? -11.721 -0.529 0.723 1.00 98.19 84 ALA A O 1
ATOM 646 N N . TRP A 1 85 ? -10.060 0.793 1.415 1.00 98.00 85 TRP A N 1
ATOM 647 C CA . TRP A 1 85 ? -9.822 0.064 2.660 1.00 98.00 85 TRP A CA 1
ATOM 648 C C . TRP A 1 85 ? -11.027 0.088 3.603 1.00 98.00 85 TRP A C 1
ATOM 650 O O . TRP A 1 85 ? -11.281 -0.898 4.297 1.00 98.00 85 TRP A O 1
ATOM 660 N N . LYS A 1 86 ? -11.793 1.189 3.616 1.00 97.88 86 LYS A N 1
ATOM 661 C CA . LYS A 1 86 ? -13.073 1.256 4.336 1.00 97.88 86 LYS A CA 1
ATOM 662 C C . LYS A 1 86 ? -14.068 0.229 3.800 1.00 97.88 86 LYS A C 1
ATOM 664 O O . LYS A 1 86 ? -14.593 -0.540 4.595 1.00 97.88 86 LYS A O 1
ATOM 669 N N . ILE A 1 87 ? -14.262 0.189 2.479 1.00 97.50 87 ILE A N 1
ATOM 670 C CA . ILE A 1 87 ? -15.158 -0.772 1.812 1.00 97.50 87 ILE A CA 1
ATOM 671 C C . ILE A 1 87 ? -14.749 -2.202 2.184 1.00 97.50 87 ILE A C 1
ATOM 673 O O . ILE A 1 87 ? -15.566 -2.996 2.642 1.00 97.50 87 ILE A O 1
ATOM 677 N N . LEU A 1 88 ? -13.455 -2.509 2.074 1.00 96.44 88 LEU A N 1
ATOM 678 C CA . LEU A 1 88 ? -12.903 -3.815 2.427 1.00 96.44 88 LEU A CA 1
ATOM 679 C C . LEU A 1 88 ? -13.186 -4.196 3.884 1.00 96.44 88 LEU A C 1
ATOM 681 O O . LEU A 1 88 ? -13.650 -5.301 4.144 1.00 96.44 88 LEU A O 1
ATOM 685 N N . CYS A 1 89 ? -12.972 -3.287 4.835 1.00 95.44 89 CYS A N 1
ATOM 686 C CA . CYS A 1 89 ? -13.205 -3.567 6.254 1.00 95.44 89 CYS A CA 1
ATOM 687 C C . CYS A 1 89 ? -14.688 -3.730 6.630 1.00 95.44 89 CYS A C 1
ATOM 689 O O . CYS A 1 89 ? -14.970 -4.282 7.692 1.00 95.44 89 CYS A O 1
ATOM 691 N N . GLU A 1 90 ? -15.623 -3.292 5.784 1.00 94.88 90 GLU A N 1
ATOM 692 C CA . GLU A 1 90 ? -17.058 -3.560 5.948 1.00 94.88 90 GLU A CA 1
ATOM 693 C C . GLU A 1 90 ? -17.443 -4.976 5.477 1.00 94.88 90 GLU A C 1
ATOM 695 O O . GLU A 1 90 ? -18.463 -5.518 5.909 1.00 94.88 90 GLU A O 1
ATOM 700 N N . HIS A 1 91 ? -16.623 -5.626 4.640 1.00 93.06 91 HIS A N 1
ATOM 701 C CA . HIS A 1 91 ? -16.896 -6.984 4.177 1.00 93.06 91 HIS A CA 1
ATOM 702 C C . HIS A 1 91 ? -16.633 -8.036 5.277 1.00 93.06 91 HIS A C 1
ATOM 704 O O . HIS A 1 91 ? -15.522 -8.112 5.810 1.00 93.06 91 HIS A O 1
ATOM 710 N N . PRO A 1 92 ? -17.590 -8.950 5.556 1.00 82.56 92 PRO A N 1
ATOM 711 C CA . PRO A 1 92 ? -17.550 -9.887 6.692 1.00 82.56 92 PRO A CA 1
ATOM 712 C C . PRO A 1 92 ? -16.497 -11.016 6.613 1.00 82.56 92 PRO A C 1
ATOM 714 O O . PRO A 1 92 ? -16.567 -11.988 7.356 1.00 82.56 92 PRO A O 1
ATOM 717 N N . GLY A 1 93 ? -15.494 -10.900 5.745 1.00 86.81 93 GLY A N 1
ATOM 718 C CA . GLY A 1 93 ? -14.365 -11.830 5.648 1.00 86.81 93 GLY A CA 1
ATOM 719 C C . GLY A 1 93 ? -13.013 -11.142 5.470 1.00 86.81 93 GLY A C 1
ATOM 720 O O . GLY A 1 93 ? -12.026 -11.817 5.176 1.00 86.81 93 GLY A O 1
ATOM 721 N N . TRP A 1 94 ? -12.956 -9.813 5.595 1.00 92.69 94 TRP A N 1
ATOM 722 C CA . TRP A 1 94 ? -11.717 -9.070 5.411 1.00 92.69 94 TRP A CA 1
ATOM 723 C C . TRP A 1 94 ? -10.818 -9.140 6.647 1.00 92.69 94 TRP A C 1
ATOM 725 O O . TRP A 1 94 ? -11.060 -8.505 7.679 1.00 92.69 94 TRP A O 1
ATOM 735 N N . ASP A 1 95 ? -9.714 -9.869 6.521 1.00 92.06 95 ASP A N 1
ATOM 736 C CA . ASP A 1 95 ? -8.750 -10.096 7.604 1.00 92.06 95 ASP A CA 1
ATOM 737 C C . ASP A 1 95 ? -7.324 -9.698 7.204 1.00 92.06 95 ASP A C 1
ATOM 739 O O . ASP A 1 95 ? -6.361 -10.374 7.530 1.00 92.06 95 ASP A O 1
ATOM 743 N N . CYS A 1 96 ? -7.186 -8.605 6.453 1.00 93.50 96 CYS A N 1
ATOM 744 C CA . CYS A 1 96 ? -5.896 -8.036 6.077 1.00 93.50 96 CYS A CA 1
ATOM 745 C C . CYS A 1 96 ? -5.716 -6.639 6.679 1.00 93.50 96 CYS A C 1
ATOM 747 O O . CYS A 1 96 ? -6.683 -5.890 6.846 1.00 93.50 96 CYS A O 1
ATOM 749 N N . ASP A 1 97 ? -4.477 -6.292 6.997 1.00 94.88 97 ASP A N 1
ATOM 750 C CA . ASP A 1 97 ? -4.111 -5.002 7.564 1.00 94.88 97 ASP A CA 1
ATOM 751 C C . ASP A 1 97 ? -3.208 -4.209 6.608 1.00 94.88 97 ASP A C 1
ATOM 753 O O . ASP A 1 97 ? -2.540 -4.772 5.737 1.00 94.88 97 ASP A O 1
ATOM 757 N N . LEU A 1 98 ? -3.214 -2.884 6.765 1.00 96.75 98 LEU A N 1
ATOM 758 C CA . LEU A 1 98 ? -2.498 -1.947 5.903 1.00 96.75 98 LEU A CA 1
ATOM 759 C C . LEU A 1 98 ? -1.358 -1.270 6.661 1.00 96.75 98 LEU A C 1
ATOM 761 O O . LEU A 1 98 ? -1.599 -0.516 7.601 1.00 96.75 98 LEU A O 1
ATOM 765 N N . ALA A 1 99 ? -0.122 -1.452 6.209 1.00 96.38 99 ALA A N 1
ATOM 766 C CA . ALA A 1 99 ? 1.005 -0.621 6.613 1.00 96.38 99 ALA A CA 1
ATOM 767 C C . ALA A 1 99 ? 1.146 0.584 5.676 1.00 96.38 99 ALA A C 1
ATOM 769 O O . ALA A 1 99 ? 1.209 0.452 4.457 1.00 96.38 99 ALA A O 1
ATOM 770 N N . VAL A 1 100 ? 1.248 1.776 6.256 1.00 97.31 100 VAL A N 1
ATOM 771 C CA . VAL A 1 100 ? 1.394 3.044 5.539 1.00 97.31 100 VAL A CA 1
ATOM 772 C C . VAL A 1 100 ? 2.741 3.648 5.907 1.00 97.31 100 VAL A C 1
ATOM 774 O O . VAL A 1 100 ? 2.915 4.182 7.007 1.00 97.31 100 VAL A O 1
ATOM 777 N N . ALA A 1 101 ? 3.702 3.561 4.990 1.00 96.00 101 ALA A N 1
ATOM 778 C CA . ALA A 1 101 ? 5.010 4.188 5.120 1.00 96.00 101 ALA A CA 1
ATOM 779 C C . ALA A 1 101 ? 5.067 5.475 4.295 1.00 96.00 101 ALA A C 1
ATOM 781 O O . ALA A 1 101 ? 4.935 5.481 3.072 1.00 96.00 101 ALA A O 1
ATOM 782 N N . GLY A 1 102 ? 5.271 6.587 4.984 1.00 93.19 102 GLY A N 1
ATOM 783 C CA . GLY A 1 102 ? 5.172 7.909 4.401 1.00 93.19 102 GLY A CA 1
ATOM 784 C C . GLY A 1 102 ? 5.183 8.999 5.454 1.00 93.19 102 GLY A C 1
ATOM 785 O O . GLY A 1 102 ? 4.653 8.837 6.552 1.00 93.19 102 GLY A O 1
ATOM 786 N N . SER A 1 103 ? 5.776 10.134 5.110 1.00 93.00 103 SER A N 1
ATOM 787 C CA . SER A 1 103 ? 5.621 11.383 5.850 1.00 93.00 103 SER A CA 1
ATOM 788 C C . SER A 1 103 ? 4.818 12.385 5.033 1.00 93.00 103 SER A C 1
ATOM 790 O O . SER A 1 103 ? 4.571 12.202 3.841 1.00 93.00 103 SER A O 1
ATOM 792 N N . GLY A 1 104 ? 4.408 13.456 5.696 1.00 94.06 104 GLY A N 1
ATOM 793 C CA . GLY A 1 104 ? 3.762 14.601 5.079 1.00 94.06 104 GLY A CA 1
ATOM 794 C C . GLY A 1 104 ? 2.797 15.262 6.052 1.00 94.06 104 GLY A C 1
ATOM 795 O O . GLY A 1 104 ? 2.479 14.705 7.107 1.00 94.06 104 GLY A O 1
ATOM 796 N N . ALA A 1 105 ? 2.379 16.480 5.713 1.00 93.69 105 ALA A N 1
ATOM 797 C CA . ALA A 1 105 ? 1.590 17.328 6.603 1.00 93.69 105 ALA A CA 1
ATOM 798 C C . ALA A 1 105 ? 0.232 16.708 6.976 1.00 93.69 105 ALA A C 1
ATOM 800 O O . ALA A 1 105 ? -0.297 17.002 8.043 1.00 93.69 105 ALA A O 1
ATOM 801 N N . GLU A 1 106 ? -0.310 15.815 6.143 1.00 95.69 106 GLU A N 1
ATOM 802 C CA . GLU A 1 106 ? -1.607 15.184 6.396 1.00 95.69 106 GLU A CA 1
ATOM 803 C C . GLU A 1 106 ? -1.524 13.895 7.222 1.00 95.69 106 GLU A C 1
ATOM 805 O O . GLU A 1 106 ? -2.561 13.333 7.562 1.00 95.69 106 GLU A O 1
ATOM 810 N N . LEU A 1 107 ? -0.332 13.401 7.579 1.00 96.38 107 LEU A N 1
ATOM 811 C CA . LEU A 1 107 ? -0.207 12.172 8.375 1.00 96.38 107 LEU A CA 1
ATOM 812 C C . LEU A 1 107 ? -1.059 12.195 9.672 1.00 96.38 107 LEU A C 1
ATOM 814 O O . LEU A 1 107 ? -1.756 11.208 9.924 1.00 96.38 107 LEU A O 1
ATOM 818 N N . PRO A 1 108 ? -1.072 13.274 10.486 1.00 96.94 108 PRO A N 1
ATOM 819 C CA . PRO A 1 108 ? -1.943 13.349 11.662 1.00 96.94 108 PRO A CA 1
ATOM 820 C C . PRO A 1 108 ? -3.435 13.271 11.311 1.00 96.94 108 PRO A C 1
ATOM 822 O O . PRO A 1 108 ? -4.181 12.556 11.975 1.00 96.94 108 PRO A O 1
ATOM 825 N N . VAL A 1 109 ? -3.846 13.932 10.225 1.00 97.31 109 VAL A N 1
ATOM 826 C CA . VAL A 1 109 ? -5.235 13.939 9.738 1.00 97.31 109 VAL A CA 1
ATOM 827 C C . VAL A 1 109 ? -5.662 12.538 9.302 1.00 97.31 109 VAL A C 1
ATOM 829 O O . VAL A 1 109 ? -6.759 12.089 9.624 1.00 97.31 109 VAL A O 1
ATOM 832 N N . TRP A 1 110 ? -4.794 11.804 8.605 1.00 97.88 110 TRP A N 1
ATOM 833 C CA . TRP A 1 110 ? -5.082 10.431 8.193 1.00 97.88 110 TRP A CA 1
ATOM 834 C C . TRP A 1 110 ? -5.191 9.466 9.374 1.00 97.88 110 TRP A C 1
ATOM 836 O O . TRP A 1 110 ? -6.068 8.601 9.369 1.00 97.88 110 TRP A O 1
ATOM 846 N N . ARG A 1 111 ? -4.366 9.643 10.414 1.00 97.44 111 ARG A N 1
ATOM 847 C CA . ARG A 1 111 ? -4.491 8.881 11.667 1.00 97.44 111 ARG A CA 1
ATOM 848 C C . ARG A 1 111 ? -5.831 9.140 12.348 1.00 97.44 111 ARG A C 1
ATOM 850 O O . ARG A 1 111 ? -6.505 8.186 12.722 1.00 97.44 111 ARG A O 1
ATOM 857 N N . GLU A 1 112 ? -6.234 10.400 12.473 1.00 97.94 112 GLU A N 1
ATOM 858 C CA . GLU A 1 112 ? -7.526 10.772 13.058 1.00 97.94 112 GLU A CA 1
ATOM 859 C C . GLU A 1 112 ? -8.701 10.198 12.253 1.00 97.94 112 GLU A C 1
ATOM 861 O O . GLU A 1 112 ? -9.582 9.553 12.819 1.00 97.94 112 GLU A O 1
ATOM 866 N N . ARG A 1 113 ? -8.674 10.330 10.920 1.00 98.00 113 ARG A N 1
ATOM 867 C CA . ARG A 1 113 ? -9.687 9.739 10.029 1.00 98.00 113 ARG A CA 1
ATOM 868 C C . ARG A 1 113 ? -9.787 8.226 10.189 1.00 98.00 113 ARG A C 1
ATOM 870 O O . ARG A 1 113 ? -10.896 7.698 10.212 1.00 98.00 113 ARG A O 1
ATOM 877 N N . ALA A 1 114 ? -8.657 7.529 10.309 1.00 98.00 114 ALA A N 1
ATOM 878 C CA . ALA A 1 114 ? -8.650 6.090 10.549 1.00 98.00 114 ALA A CA 1
ATOM 879 C C . ALA A 1 114 ? -9.289 5.739 11.901 1.00 98.00 114 ALA A C 1
ATOM 881 O O . ALA A 1 114 ? -10.074 4.798 11.963 1.00 98.00 114 ALA A O 1
ATOM 882 N N . GLN A 1 115 ? -9.016 6.504 12.964 1.00 97.69 115 GLN A N 1
ATOM 883 C CA . GLN A 1 115 ? -9.650 6.291 14.271 1.00 97.69 115 GLN A CA 1
ATOM 884 C C . GLN A 1 115 ? -11.165 6.516 14.215 1.00 97.69 115 GLN A C 1
ATOM 886 O O . GLN A 1 115 ? -11.925 5.650 14.641 1.00 97.69 115 GLN A O 1
ATOM 891 N N . LEU A 1 116 ? -11.613 7.629 13.626 1.00 97.88 116 LEU A N 1
ATOM 892 C CA . LEU A 1 116 ? -13.038 7.952 13.485 1.00 97.88 116 LEU A CA 1
ATOM 893 C C . LEU A 1 116 ? -13.797 6.934 12.625 1.00 97.88 116 LEU A C 1
ATOM 895 O O . LEU A 1 116 ? -14.978 6.694 12.853 1.00 97.88 116 LEU A O 1
ATOM 899 N N . ALA A 1 117 ? -13.121 6.314 11.656 1.00 96.75 117 ALA A N 1
ATOM 900 C CA . ALA A 1 117 ? -13.681 5.248 10.832 1.00 96.75 117 ALA A CA 1
ATOM 901 C C . ALA A 1 117 ? -13.621 3.854 11.494 1.00 96.75 117 ALA A C 1
ATOM 903 O O . ALA A 1 117 ? -13.990 2.875 10.854 1.00 96.75 117 ALA A O 1
ATOM 904 N N . GLY A 1 118 ? -13.117 3.728 12.730 1.00 96.25 118 GLY A N 1
ATOM 905 C CA . GLY A 1 118 ? -12.934 2.431 13.397 1.00 96.25 118 GLY A CA 1
ATOM 906 C C . GLY A 1 118 ? -11.797 1.575 12.817 1.00 96.25 118 GLY A C 1
ATOM 907 O O . GLY A 1 118 ? -11.673 0.397 13.141 1.00 96.25 118 GLY A O 1
ATOM 908 N N . LEU A 1 119 ? -10.935 2.159 11.982 1.00 95.81 119 LEU A N 1
ATOM 909 C CA . LEU A 1 119 ? -9.825 1.498 11.288 1.00 95.81 119 LEU A CA 1
ATOM 910 C C . LEU A 1 119 ? -8.480 1.632 12.011 1.00 95.81 119 LEU A C 1
ATOM 912 O O . LEU A 1 119 ? -7.460 1.173 11.500 1.00 95.81 119 LEU A O 1
ATOM 916 N N . GLY A 1 120 ? -8.448 2.233 13.203 1.00 91.81 120 GLY A N 1
ATOM 917 C CA . GLY A 1 120 ? -7.212 2.476 13.957 1.00 91.81 120 GLY A CA 1
ATOM 918 C C . GLY A 1 120 ? -6.390 1.218 14.274 1.00 91.81 120 GLY A C 1
ATOM 919 O O . GLY A 1 120 ? -5.186 1.319 14.475 1.00 91.81 120 GLY A O 1
ATOM 920 N N . GLN A 1 121 ? -7.026 0.041 14.287 1.00 90.12 121 GLN A N 1
ATOM 921 C CA . GLN A 1 121 ? -6.374 -1.265 14.472 1.00 90.12 121 GLN A CA 1
ATOM 922 C C . GLN A 1 121 ? -6.139 -2.029 13.155 1.00 90.12 121 GLN A C 1
ATOM 924 O O . GLN A 1 121 ? -5.582 -3.121 13.182 1.00 90.12 121 GLN A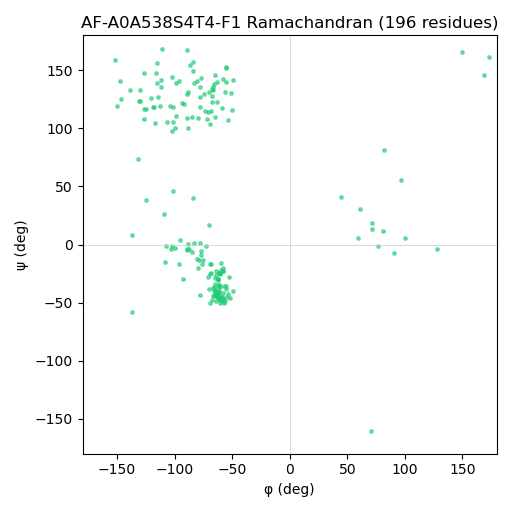 O 1
ATOM 929 N N . ARG A 1 122 ? -6.593 -1.487 12.016 1.00 92.50 122 ARG A N 1
ATOM 930 C CA . ARG A 1 122 ? -6.466 -2.083 10.672 1.00 92.50 122 ARG A CA 1
ATOM 931 C C . ARG A 1 122 ? -5.464 -1.345 9.783 1.00 92.50 122 ARG A C 1
ATOM 933 O O . ARG A 1 122 ? -5.069 -1.876 8.749 1.00 92.50 122 ARG A O 1
ATOM 940 N N . ILE A 1 123 ? -5.073 -0.125 10.162 1.00 95.50 123 ILE A N 1
ATOM 941 C CA . ILE A 1 123 ? -4.111 0.705 9.430 1.00 95.50 123 ILE A CA 1
ATOM 942 C C . ILE A 1 123 ? -2.986 1.144 10.369 1.00 95.50 123 ILE A C 1
ATOM 944 O O . ILE A 1 123 ? -3.202 1.910 11.310 1.00 95.50 123 ILE A O 1
ATOM 948 N N . LEU A 1 124 ? -1.764 0.709 10.073 1.00 93.44 124 LEU A N 1
ATOM 949 C CA . LEU A 1 124 ? -0.554 1.091 10.784 1.00 93.44 124 LEU A CA 1
ATOM 950 C C . LEU A 1 124 ? 0.191 2.199 10.041 1.00 93.44 124 LEU A C 1
ATOM 952 O O . LEU A 1 124 ? 0.814 1.980 9.006 1.00 93.44 124 LEU A O 1
ATOM 956 N N . PHE A 1 125 ? 0.194 3.394 10.620 1.00 95.75 125 PHE A N 1
ATOM 957 C CA . PHE A 1 125 ? 0.950 4.528 10.096 1.00 95.75 125 PHE A CA 1
ATOM 958 C C . PHE A 1 125 ? 2.380 4.553 10.644 1.00 95.75 125 PHE A C 1
ATOM 960 O O . PHE A 1 125 ? 2.619 5.063 11.743 1.00 95.75 125 PHE A O 1
ATOM 967 N N . LEU A 1 126 ? 3.329 4.074 9.841 1.00 94.19 126 LEU A N 1
ATOM 968 C CA . LEU A 1 126 ? 4.745 3.911 10.189 1.00 94.19 126 LEU A CA 1
ATOM 969 C C . LEU A 1 126 ? 5.559 5.212 10.127 1.00 94.19 126 LEU A C 1
ATOM 971 O O . LEU A 1 126 ? 6.680 5.261 10.627 1.00 94.19 126 LEU A O 1
ATOM 975 N N . GLY A 1 127 ? 5.014 6.268 9.516 1.00 94.62 127 GLY A N 1
ATOM 976 C CA . GLY A 1 127 ? 5.769 7.490 9.247 1.00 94.62 127 GLY A CA 1
ATOM 977 C C . GLY A 1 127 ? 6.827 7.283 8.157 1.00 94.62 127 GLY A C 1
ATOM 978 O O . GLY A 1 127 ? 6.743 6.349 7.357 1.00 94.62 127 GLY A O 1
ATOM 979 N N . PHE A 1 128 ? 7.825 8.168 8.106 1.00 93.88 128 PHE A N 1
ATOM 980 C CA . PHE A 1 128 ? 8.936 8.036 7.162 1.00 93.88 128 PHE A CA 1
ATOM 981 C C . PHE A 1 128 ? 9.802 6.816 7.500 1.00 93.88 128 PHE A C 1
ATOM 983 O O . PHE A 1 128 ? 10.188 6.619 8.651 1.00 93.88 128 PHE A O 1
ATOM 990 N N . ARG A 1 129 ? 10.137 6.016 6.484 1.00 91.50 129 ARG A N 1
ATOM 991 C CA . ARG A 1 129 ? 10.952 4.804 6.620 1.00 91.50 129 ARG A CA 1
ATOM 992 C C . ARG A 1 129 ? 12.068 4.825 5.584 1.00 91.50 129 ARG A C 1
ATOM 994 O O . ARG A 1 129 ? 11.818 5.100 4.415 1.00 91.50 129 ARG A O 1
ATOM 1001 N N . GLN A 1 130 ? 13.289 4.524 6.019 1.00 89.69 130 GLN A N 1
ATOM 1002 C CA . GLN A 1 130 ? 14.459 4.388 5.135 1.00 89.69 130 GLN A CA 1
ATOM 1003 C C . GLN A 1 130 ? 14.725 2.930 4.738 1.00 89.69 130 GLN A C 1
ATOM 1005 O O . GLN A 1 130 ? 15.411 2.656 3.761 1.00 89.69 130 GLN A O 1
ATOM 1010 N N . ASP A 1 131 ? 14.149 1.985 5.470 1.00 90.19 131 ASP A N 1
ATOM 1011 C CA . ASP A 1 131 ? 14.259 0.540 5.301 1.00 90.19 131 ASP A CA 1
ATOM 1012 C C . ASP A 1 131 ? 13.011 -0.038 4.612 1.00 90.19 131 ASP A C 1
ATOM 1014 O O . ASP A 1 131 ? 12.477 -1.076 5.009 1.00 90.19 131 ASP A O 1
ATOM 1018 N N . VAL A 1 132 ? 12.570 0.619 3.530 1.00 89.69 132 VAL A N 1
ATOM 1019 C CA . VAL A 1 132 ? 11.498 0.126 2.644 1.00 89.69 132 VAL A CA 1
ATOM 1020 C C . VAL A 1 132 ? 11.724 -1.332 2.216 1.00 89.69 132 VAL A C 1
ATOM 1022 O O . VAL A 1 132 ? 10.760 -2.093 2.272 1.00 89.69 132 VAL A O 1
ATOM 1025 N N . PRO A 1 133 ? 12.954 -1.800 1.906 1.00 88.69 133 PRO A N 1
ATOM 1026 C CA . PRO A 1 133 ? 13.177 -3.218 1.645 1.00 88.69 133 PRO A CA 1
ATOM 1027 C C . PRO A 1 133 ? 12.701 -4.129 2.784 1.00 88.69 133 PRO A C 1
ATOM 1029 O O . PRO A 1 133 ? 12.007 -5.105 2.513 1.00 88.69 133 PRO A O 1
ATOM 1032 N N . ARG A 1 134 ? 12.998 -3.808 4.051 1.00 90.44 134 ARG A N 1
ATOM 1033 C CA . ARG A 1 134 ? 12.540 -4.600 5.207 1.00 90.44 134 ARG A CA 1
ATOM 1034 C C . ARG A 1 134 ? 11.017 -4.573 5.335 1.00 90.44 134 ARG A C 1
ATOM 1036 O O . ARG A 1 134 ? 10.413 -5.604 5.606 1.00 90.44 134 ARG A O 1
ATOM 1043 N N . LEU A 1 135 ? 10.391 -3.424 5.084 1.00 92.75 135 LEU A N 1
ATOM 1044 C CA . LEU A 1 135 ? 8.932 -3.322 5.053 1.00 92.75 135 LEU A CA 1
ATOM 1045 C C . LEU A 1 135 ? 8.323 -4.219 3.961 1.00 92.75 135 LEU A C 1
ATOM 1047 O O . LEU A 1 135 ? 7.383 -4.966 4.228 1.00 92.75 135 LEU A O 1
ATOM 1051 N N . LEU A 1 136 ? 8.891 -4.209 2.753 1.00 92.50 136 LEU A N 1
ATOM 1052 C CA . LEU A 1 136 ? 8.467 -5.093 1.665 1.00 92.50 136 LEU A CA 1
ATOM 1053 C C . LEU A 1 136 ? 8.662 -6.574 2.023 1.00 92.50 136 LEU A C 1
ATOM 1055 O O . LEU A 1 136 ? 7.801 -7.381 1.694 1.00 92.50 136 LEU A O 1
ATOM 1059 N N . ALA A 1 137 ? 9.725 -6.935 2.755 1.00 92.31 137 ALA A N 1
ATOM 1060 C CA . ALA A 1 137 ? 9.929 -8.310 3.227 1.00 92.31 137 ALA A CA 1
ATOM 1061 C C . ALA A 1 137 ? 8.810 -8.806 4.150 1.00 92.31 137 ALA A C 1
ATOM 1063 O O . ALA A 1 137 ? 8.403 -9.964 4.074 1.00 92.31 137 ALA A O 1
ATOM 1064 N N . ALA A 1 138 ? 8.274 -7.932 4.995 1.00 93.00 138 ALA A N 1
ATOM 1065 C CA . ALA A 1 138 ? 7.160 -8.281 5.868 1.00 93.00 138 ALA A CA 1
ATOM 1066 C C . ALA A 1 138 ? 5.799 -8.337 5.149 1.00 93.00 138 ALA A C 1
ATOM 1068 O O . ALA A 1 138 ? 4.844 -8.901 5.694 1.00 93.00 138 ALA A O 1
ATOM 1069 N N . SER A 1 139 ? 5.712 -7.745 3.954 1.00 94.12 139 SER A N 1
ATOM 1070 C CA . SER A 1 139 ? 4.469 -7.546 3.210 1.00 94.12 139 SER A CA 1
ATOM 1071 C C . SER A 1 139 ? 4.076 -8.776 2.392 1.00 94.12 139 SER A C 1
ATOM 1073 O O . SER A 1 139 ? 4.918 -9.528 1.896 1.00 94.12 139 SER A O 1
ATOM 1075 N N . ASP A 1 140 ? 2.773 -8.953 2.217 1.00 93.69 140 ASP A N 1
ATOM 1076 C CA . ASP A 1 140 ? 2.180 -9.913 1.288 1.00 93.69 140 ASP A CA 1
ATOM 1077 C C . ASP A 1 140 ? 1.888 -9.278 -0.071 1.00 93.69 140 ASP A C 1
ATOM 1079 O O . ASP A 1 140 ? 1.982 -9.963 -1.086 1.00 93.69 140 ASP A O 1
ATOM 1083 N N . ALA A 1 141 ? 1.598 -7.975 -0.101 1.00 95.75 141 ALA A N 1
ATOM 1084 C CA . ALA A 1 141 ? 1.476 -7.201 -1.329 1.00 95.75 141 ALA A CA 1
ATOM 1085 C C . ALA A 1 141 ? 1.837 -5.723 -1.111 1.00 95.75 141 ALA A C 1
ATOM 1087 O O . ALA A 1 141 ? 1.776 -5.202 0.005 1.00 95.75 141 ALA A O 1
ATOM 1088 N N . LEU A 1 142 ? 2.181 -5.038 -2.197 1.00 97.62 142 LEU A N 1
ATOM 1089 C CA . LEU A 1 142 ? 2.248 -3.580 -2.269 1.00 97.62 142 LEU A CA 1
ATOM 1090 C C . LEU A 1 142 ? 0.998 -3.056 -2.988 1.00 97.62 142 LEU A C 1
ATOM 1092 O O . LEU A 1 142 ? 0.542 -3.660 -3.952 1.00 97.62 142 LEU A O 1
ATOM 1096 N N . VAL A 1 143 ? 0.475 -1.905 -2.581 1.00 98.06 143 VAL A N 1
ATOM 1097 C CA . VAL A 1 143 ? -0.533 -1.163 -3.344 1.00 98.06 143 VAL A CA 1
ATOM 1098 C C . VAL A 1 143 ? -0.002 0.229 -3.676 1.00 98.06 143 VAL A C 1
ATOM 1100 O O . VAL A 1 143 ? 0.456 0.978 -2.811 1.00 98.06 143 VAL A O 1
ATOM 1103 N N . HIS A 1 144 ? -0.026 0.563 -4.961 1.00 97.12 144 HIS A N 1
ATOM 1104 C CA . HIS A 1 144 ? 0.478 1.809 -5.519 1.00 97.12 144 HIS A CA 1
ATOM 1105 C C . HIS A 1 144 ? -0.567 2.430 -6.466 1.00 97.12 144 HIS A C 1
ATOM 1107 O O . HIS A 1 144 ? -0.397 2.399 -7.688 1.00 97.12 144 HIS A O 1
ATOM 1113 N N . PRO A 1 145 ? -1.654 3.006 -5.915 1.00 97.19 145 PRO A N 1
ATOM 1114 C CA . PRO A 1 145 ? -2.751 3.603 -6.675 1.00 97.19 145 PRO A CA 1
ATOM 1115 C C . PRO A 1 145 ? -2.423 5.053 -7.069 1.00 97.19 145 PRO A C 1
ATOM 1117 O O . PRO A 1 145 ? -3.248 5.957 -6.956 1.00 97.19 145 PRO A O 1
ATOM 1120 N N . ALA A 1 146 ? -1.177 5.319 -7.465 1.00 96.38 146 ALA A N 1
ATOM 1121 C CA . ALA A 1 146 ? -0.738 6.668 -7.786 1.00 96.38 146 ALA A CA 1
ATOM 1122 C C . ALA A 1 146 ? -1.454 7.195 -9.038 1.00 96.38 146 ALA A C 1
ATOM 1124 O O . ALA A 1 146 ? -1.494 6.530 -10.070 1.00 96.38 146 ALA A O 1
ATOM 1125 N N . ARG A 1 147 ? -1.970 8.421 -8.970 1.00 95.50 147 ARG A N 1
ATOM 1126 C CA . ARG A 1 147 ? -2.495 9.153 -10.135 1.00 95.50 147 ARG A CA 1
ATOM 1127 C C . ARG A 1 147 ? -1.375 9.606 -11.066 1.00 95.50 147 ARG A C 1
ATOM 1129 O O . ARG A 1 147 ? -1.583 9.782 -12.258 1.00 95.50 147 ARG A O 1
ATOM 1136 N N . TYR A 1 148 ? -0.188 9.826 -10.501 1.00 93.00 148 TYR A N 1
ATOM 1137 C CA . TYR A 1 148 ? 1.011 10.158 -11.254 1.00 93.00 148 TYR A CA 1
ATOM 1138 C C . TYR A 1 148 ? 2.250 9.574 -10.579 1.00 93.00 148 TYR A C 1
ATOM 1140 O O . TYR A 1 148 ? 2.537 9.857 -9.411 1.00 93.00 148 TYR A O 1
ATOM 1148 N N . GLU A 1 149 ? 3.017 8.808 -11.347 1.00 88.81 149 GLU A N 1
ATOM 1149 C CA . GLU A 1 149 ? 4.298 8.254 -10.938 1.00 88.81 149 GLU A CA 1
ATOM 1150 C C . 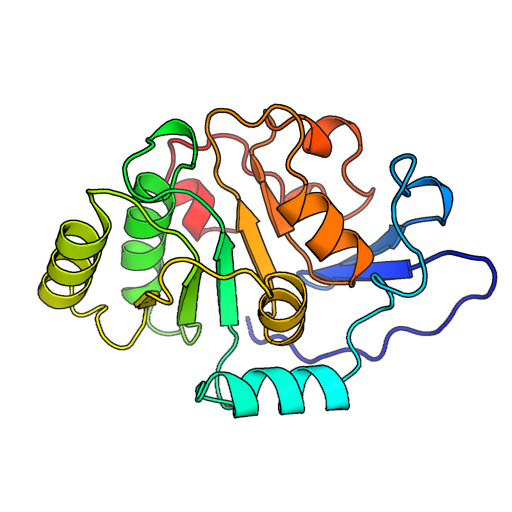GLU A 1 149 ? 5.196 8.098 -12.170 1.00 88.81 149 GLU A C 1
ATOM 1152 O O . GLU A 1 149 ? 4.860 7.370 -13.102 1.00 88.81 149 GLU A O 1
ATOM 1157 N N . ALA A 1 150 ? 6.344 8.783 -12.163 1.00 88.75 150 ALA A N 1
ATOM 1158 C CA . ALA A 1 150 ? 7.250 8.813 -13.309 1.00 88.75 150 ALA A CA 1
ATOM 1159 C C . ALA A 1 150 ? 7.854 7.434 -13.600 1.00 88.75 150 ALA A C 1
ATOM 1161 O O . ALA A 1 150 ? 8.038 7.076 -14.758 1.00 88.75 150 ALA A O 1
ATOM 1162 N N . TYR A 1 151 ? 8.148 6.657 -12.554 1.00 85.69 151 TYR A N 1
ATOM 1163 C CA . TYR A 1 151 ? 8.575 5.272 -12.724 1.00 85.69 151 TYR A CA 1
ATOM 1164 C C . TYR A 1 151 ? 7.893 4.349 -11.722 1.00 85.69 151 TYR A C 1
ATOM 1166 O O . TYR A 1 151 ? 7.172 3.454 -12.129 1.00 85.69 151 TYR A O 1
ATOM 1174 N N . GLY A 1 152 ? 8.039 4.587 -10.419 1.00 84.56 152 GLY A N 1
ATOM 1175 C CA . GLY A 1 152 ? 7.501 3.686 -9.395 1.00 84.56 152 GLY A CA 1
ATOM 1176 C C . GLY A 1 152 ? 8.557 2.718 -8.883 1.00 84.56 152 GLY A C 1
ATOM 1177 O O . GLY A 1 152 ? 8.371 1.504 -8.897 1.00 84.56 152 GLY A O 1
ATOM 1178 N N . LEU A 1 153 ? 9.675 3.264 -8.393 1.00 85.62 153 LEU A N 1
ATOM 1179 C CA . LEU A 1 153 ? 10.777 2.469 -7.844 1.00 85.62 153 LEU A CA 1
ATOM 1180 C C . LEU A 1 153 ? 10.303 1.498 -6.756 1.00 85.62 153 LEU A C 1
ATOM 1182 O O . LEU A 1 153 ? 10.674 0.338 -6.807 1.00 85.62 153 LEU A O 1
ATOM 1186 N N . GLY A 1 154 ? 9.415 1.909 -5.844 1.00 87.94 154 GLY A N 1
ATOM 1187 C CA . GLY A 1 154 ? 8.900 1.007 -4.802 1.00 87.94 154 GLY A CA 1
ATOM 1188 C C . GLY A 1 154 ? 8.144 -0.212 -5.351 1.00 87.94 154 GLY A C 1
ATOM 1189 O O . GLY A 1 154 ? 8.262 -1.305 -4.805 1.00 87.94 154 GLY A O 1
ATOM 1190 N N . VAL A 1 155 ? 7.420 -0.052 -6.465 1.00 91.06 155 VAL A N 1
ATOM 1191 C CA . VAL A 1 155 ? 6.773 -1.168 -7.176 1.00 91.06 155 VAL A CA 1
ATOM 1192 C C . VAL A 1 155 ? 7.821 -2.085 -7.783 1.00 91.06 155 VAL A C 1
ATOM 1194 O O . VAL A 1 155 ? 7.747 -3.299 -7.621 1.00 91.06 155 VAL A O 1
ATOM 1197 N N . HIS A 1 156 ? 8.807 -1.507 -8.466 1.00 88.06 156 HIS A N 1
ATOM 1198 C CA . HIS A 1 156 ? 9.901 -2.265 -9.055 1.00 88.06 156 HIS A CA 1
ATOM 1199 C C . HIS A 1 156 ? 10.658 -3.078 -7.991 1.00 88.06 156 HIS A C 1
ATOM 1201 O O . HIS A 1 156 ? 10.870 -4.275 -8.167 1.00 88.06 156 HIS A O 1
ATOM 1207 N N . GLU A 1 157 ? 10.982 -2.461 -6.852 1.00 88.00 157 GLU A N 1
ATOM 1208 C CA . GLU A 1 157 ? 11.593 -3.130 -5.704 1.00 88.00 157 GLU A CA 1
ATOM 1209 C C . GLU A 1 157 ? 10.714 -4.282 -5.198 1.00 88.00 157 GLU A C 1
ATOM 1211 O O . GLU A 1 157 ? 11.212 -5.393 -5.040 1.00 88.00 157 GLU A O 1
ATOM 1216 N N . ALA A 1 158 ? 9.409 -4.061 -4.998 1.00 90.94 158 ALA A N 1
ATOM 1217 C CA . ALA A 1 158 ? 8.482 -5.104 -4.556 1.00 90.94 158 ALA A CA 1
ATOM 1218 C C . ALA A 1 158 ? 8.478 -6.309 -5.508 1.00 90.94 158 ALA A C 1
ATOM 1220 O O . ALA A 1 158 ? 8.692 -7.442 -5.067 1.00 90.94 158 ALA A O 1
ATOM 1221 N N . LEU A 1 159 ? 8.331 -6.060 -6.813 1.00 89.69 159 LEU A N 1
ATOM 1222 C CA . LEU A 1 159 ? 8.314 -7.110 -7.828 1.00 89.69 159 LEU A CA 1
ATOM 1223 C C . LEU A 1 159 ? 9.626 -7.900 -7.841 1.00 89.69 159 LEU A C 1
ATOM 1225 O O . LEU A 1 159 ? 9.574 -9.129 -7.786 1.00 89.69 159 LEU A O 1
ATOM 1229 N N . CYS A 1 160 ? 10.787 -7.231 -7.824 1.00 85.25 160 CYS A N 1
ATOM 1230 C CA . CYS A 1 160 ? 12.095 -7.899 -7.760 1.00 85.25 160 CYS A CA 1
ATOM 1231 C C . CYS A 1 160 ? 12.226 -8.808 -6.530 1.00 85.25 160 CYS A C 1
ATOM 1233 O O . CYS A 1 160 ? 12.768 -9.908 -6.612 1.00 85.25 160 CYS A O 1
ATOM 1235 N N . ARG A 1 161 ? 11.637 -8.398 -5.403 1.00 86.38 161 ARG A N 1
ATOM 1236 C CA . ARG A 1 161 ? 11.610 -9.175 -4.158 1.00 86.38 161 ARG A CA 1
ATOM 1237 C C . ARG A 1 161 ? 10.582 -10.311 -4.137 1.00 86.38 161 ARG A C 1
ATOM 1239 O O . ARG A 1 161 ? 10.497 -11.036 -3.143 1.00 86.38 161 ARG A O 1
ATOM 1246 N N . GLY A 1 162 ? 9.833 -10.508 -5.221 1.00 88.19 162 GLY A N 1
ATOM 1247 C CA . GLY A 1 162 ? 8.786 -11.523 -5.316 1.00 88.19 162 GLY A CA 1
ATOM 1248 C C . GLY A 1 162 ? 7.461 -11.109 -4.670 1.00 88.19 162 GLY A C 1
ATOM 1249 O O . GLY A 1 162 ? 6.600 -11.967 -4.488 1.00 88.19 162 GLY A O 1
ATOM 1250 N N . ILE A 1 163 ? 7.302 -9.832 -4.311 1.00 91.62 163 ILE A N 1
ATOM 1251 C CA . ILE A 1 163 ? 6.096 -9.289 -3.688 1.00 91.62 163 ILE A CA 1
ATOM 1252 C C . ILE A 1 163 ? 5.173 -8.754 -4.788 1.00 91.62 163 ILE A C 1
ATOM 1254 O O . ILE A 1 163 ? 5.581 -7.867 -5.544 1.00 91.62 163 ILE A O 1
ATOM 1258 N N . PRO A 1 164 ? 3.938 -9.268 -4.913 1.00 92.38 164 PRO A N 1
ATOM 1259 C CA . PRO A 1 164 ? 2.991 -8.739 -5.881 1.00 92.38 164 PRO A CA 1
ATOM 1260 C C . PRO A 1 164 ? 2.610 -7.297 -5.545 1.00 92.38 164 PRO A C 1
ATOM 1262 O O . PRO A 1 164 ? 2.523 -6.916 -4.378 1.00 92.38 164 PRO A O 1
ATOM 1265 N N . ALA A 1 165 ? 2.380 -6.490 -6.577 1.00 95.00 165 ALA A N 1
ATOM 1266 C CA . ALA A 1 165 ? 2.066 -5.078 -6.419 1.00 95.00 165 ALA A CA 1
ATOM 1267 C C . ALA A 1 165 ? 0.818 -4.712 -7.219 1.00 95.00 165 ALA A C 1
ATOM 1269 O O . ALA A 1 165 ? 0.819 -4.903 -8.428 1.00 95.00 165 ALA A O 1
ATOM 1270 N N . LEU A 1 166 ? -0.216 -4.155 -6.593 1.00 96.94 166 LEU A N 1
ATOM 1271 C CA . LEU A 1 166 ? -1.301 -3.497 -7.318 1.00 96.94 166 LEU A CA 1
ATOM 1272 C C . LEU A 1 166 ? -0.819 -2.114 -7.756 1.00 96.94 166 LEU A C 1
ATOM 1274 O O . LEU A 1 166 ? -0.322 -1.354 -6.925 1.00 96.94 166 LEU A O 1
ATOM 1278 N N . VAL A 1 167 ? -0.922 -1.782 -9.042 1.00 96.31 167 VAL A 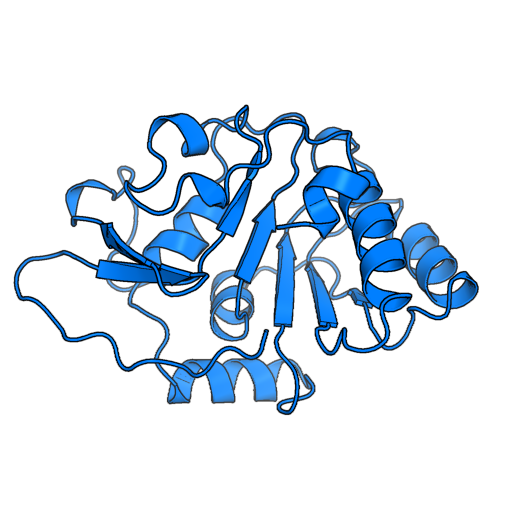N 1
ATOM 1279 C CA . VAL A 1 167 ? -0.267 -0.587 -9.607 1.00 96.31 167 VAL A CA 1
ATOM 1280 C C . VAL A 1 167 ? -1.184 0.115 -10.583 1.00 96.31 167 VAL A C 1
ATOM 1282 O O . VAL A 1 167 ? -1.723 -0.531 -11.472 1.00 96.31 167 VAL A O 1
ATOM 1285 N N . SER A 1 168 ? -1.314 1.435 -10.484 1.00 96.56 168 SER A N 1
ATOM 1286 C CA . SER A 1 168 ? -1.988 2.233 -11.513 1.00 96.56 168 SER A CA 1
ATOM 1287 C C . SER A 1 168 ? -1.448 1.953 -12.910 1.00 96.56 168 SER A C 1
ATOM 1289 O O . SER A 1 168 ? -0.243 2.041 -13.141 1.00 96.56 168 SER A O 1
ATOM 1291 N N . ALA A 1 169 ? -2.345 1.703 -13.863 1.00 93.94 169 ALA A N 1
ATOM 1292 C CA . ALA A 1 169 ? -1.996 1.459 -15.261 1.00 93.94 169 ALA A CA 1
ATOM 1293 C C . ALA A 1 169 ? -1.251 2.643 -15.913 1.00 93.94 169 ALA A C 1
ATOM 1295 O O . ALA A 1 169 ? -0.529 2.449 -16.884 1.00 93.94 169 ALA A O 1
ATOM 1296 N N . GLY A 1 170 ? -1.399 3.857 -15.365 1.00 90.31 170 GLY A N 1
ATOM 1297 C CA . GLY A 1 170 ? -0.686 5.062 -15.805 1.00 90.31 170 GLY A CA 1
ATOM 1298 C C . GLY A 1 170 ? 0.677 5.315 -15.142 1.00 90.31 170 GLY A C 1
ATOM 1299 O O . GLY A 1 170 ? 1.300 6.331 -15.438 1.00 90.31 170 GLY A O 1
ATOM 1300 N N . ALA A 1 171 ? 1.145 4.461 -14.225 1.00 91.19 171 ALA A N 1
ATOM 1301 C CA . ALA A 1 171 ? 2.485 4.595 -13.646 1.00 91.19 171 ALA A CA 1
ATOM 1302 C C . ALA A 1 171 ? 3.553 4.091 -14.631 1.00 91.19 171 ALA A C 1
ATOM 1304 O O . ALA A 1 171 ? 3.342 3.073 -15.280 1.00 91.19 171 ALA A O 1
ATOM 1305 N N . GLY A 1 172 ? 4.730 4.725 -14.699 1.00 90.31 172 GLY A N 1
ATOM 1306 C CA . GLY A 1 172 ? 5.762 4.349 -15.685 1.00 90.31 172 GLY A CA 1
ATOM 1307 C C . GLY A 1 172 ? 6.190 2.868 -15.646 1.00 90.31 172 GLY A C 1
ATOM 1308 O O . GLY A 1 172 ? 6.415 2.250 -16.682 1.00 90.31 172 GLY A O 1
ATOM 1309 N N . VAL A 1 173 ? 6.240 2.246 -14.463 1.00 87.94 173 VAL A N 1
ATOM 1310 C CA . VAL A 1 173 ? 6.532 0.807 -14.297 1.00 87.94 173 VAL A CA 1
ATOM 1311 C C . VAL A 1 173 ? 5.465 -0.101 -14.925 1.00 87.94 173 VAL A C 1
ATOM 1313 O O . VAL A 1 173 ? 5.770 -1.247 -15.259 1.00 87.94 173 VAL A O 1
ATOM 1316 N N . ALA A 1 174 ? 4.235 0.389 -15.118 1.00 91.06 174 ALA A N 1
ATOM 1317 C CA . ALA A 1 174 ? 3.148 -0.374 -15.723 1.00 91.06 174 ALA A CA 1
ATOM 1318 C C . ALA A 1 174 ? 3.433 -0.729 -17.194 1.00 91.06 174 ALA A C 1
ATOM 1320 O O . ALA A 1 174 ? 3.031 -1.795 -17.650 1.00 91.06 174 ALA A O 1
ATOM 1321 N N . GLU A 1 175 ? 4.208 0.092 -17.916 1.00 89.31 175 GLU A N 1
ATOM 1322 C CA . GLU A 1 175 ? 4.604 -0.178 -19.310 1.00 89.31 175 GLU A CA 1
ATOM 1323 C C . GLU A 1 175 ? 5.413 -1.468 -19.467 1.00 89.31 175 GLU A C 1
ATOM 1325 O O . GLU A 1 175 ? 5.459 -2.062 -20.544 1.00 89.31 175 GLU A O 1
ATOM 1330 N N . ARG A 1 176 ? 6.087 -1.894 -18.397 1.00 86.62 176 ARG A N 1
ATOM 1331 C CA . ARG A 1 176 ? 6.917 -3.098 -18.400 1.00 86.62 176 ARG A CA 1
ATOM 1332 C C . ARG A 1 176 ? 6.298 -4.237 -17.617 1.00 86.62 176 ARG A C 1
ATOM 1334 O O . ARG A 1 176 ? 6.922 -5.287 -17.592 1.00 86.62 176 ARG A O 1
ATOM 1341 N N . TYR A 1 177 ? 5.124 -4.031 -17.011 1.00 87.31 177 TYR A N 1
ATOM 1342 C CA . TYR A 1 177 ? 4.537 -4.868 -15.966 1.00 87.31 177 TYR A CA 1
ATOM 1343 C C . TYR A 1 177 ? 4.520 -6.370 -16.312 1.00 87.31 177 TYR A C 1
ATOM 1345 O O . TYR A 1 177 ? 4.330 -6.723 -17.477 1.00 87.31 177 TYR A O 1
ATOM 1353 N N . PRO A 1 178 ? 4.768 -7.279 -15.343 1.00 85.44 178 PRO A N 1
ATOM 1354 C CA . PRO A 1 178 ? 5.090 -8.659 -15.682 1.00 85.44 178 PRO A CA 1
ATOM 1355 C C . PRO A 1 178 ? 3.911 -9.374 -16.326 1.00 85.44 178 PRO A C 1
ATOM 1357 O O . PRO A 1 178 ? 2.792 -9.316 -15.810 1.00 85.44 178 PRO A O 1
ATOM 1360 N N . ALA A 1 179 ? 4.193 -10.115 -17.398 1.00 83.50 179 ALA A N 1
ATOM 1361 C CA . ALA A 1 179 ? 3.193 -10.948 -18.045 1.00 83.50 179 ALA A CA 1
ATOM 1362 C C . ALA A 1 179 ? 2.580 -11.940 -17.041 1.00 83.50 179 ALA A C 1
ATOM 1364 O O . ALA A 1 179 ? 3.303 -12.617 -16.306 1.00 83.50 179 ALA A O 1
ATOM 1365 N N . GLY A 1 180 ? 1.253 -12.030 -17.008 1.00 84.25 180 GLY A N 1
ATOM 1366 C CA . GLY A 1 180 ? 0.489 -12.843 -16.060 1.00 84.25 180 GLY A CA 1
ATOM 1367 C C . GLY A 1 180 ? 0.089 -12.132 -14.760 1.00 84.25 180 GLY A C 1
ATOM 1368 O O . GLY A 1 180 ? -0.685 -12.704 -13.984 1.00 84.25 180 GLY A O 1
ATOM 1369 N N . LEU A 1 181 ? 0.577 -10.911 -14.503 1.00 87.44 181 LEU A N 1
ATOM 1370 C CA . LEU A 1 181 ? 0.132 -10.084 -13.375 1.00 87.44 181 LEU A CA 1
ATOM 1371 C C . LEU A 1 181 ? -0.837 -8.971 -13.779 1.00 87.44 181 LEU A C 1
ATOM 1373 O O . LEU A 1 181 ? -1.309 -8.271 -12.896 1.00 87.44 181 LEU A O 1
ATOM 1377 N N . GLU A 1 182 ? -1.190 -8.806 -15.053 1.00 89.44 182 GLU A N 1
ATOM 1378 C CA . GLU A 1 182 ? -1.961 -7.671 -15.594 1.00 89.44 182 GLU A CA 1
ATOM 1379 C C . GLU A 1 182 ? -3.274 -7.409 -14.840 1.00 89.44 182 GLU A C 1
ATOM 1381 O O . GLU A 1 182 ? -3.722 -6.273 -14.727 1.00 89.44 182 GLU A O 1
ATOM 1386 N N . SER A 1 183 ? -3.862 -8.448 -14.241 1.00 89.69 183 SER A N 1
ATOM 1387 C CA . SER A 1 183 ? -5.013 -8.340 -13.335 1.00 89.69 183 SER A CA 1
ATOM 1388 C C . SER A 1 183 ? -4.791 -7.450 -12.100 1.00 89.69 183 SER A C 1
ATOM 1390 O O . SER A 1 183 ? -5.758 -7.023 -11.480 1.00 89.69 183 SER A O 1
ATOM 1392 N N . LEU A 1 184 ? -3.541 -7.194 -11.717 1.00 93.25 184 LEU A N 1
ATOM 1393 C CA . LEU A 1 184 ? -3.153 -6.329 -10.600 1.00 93.25 184 LEU A CA 1
ATOM 1394 C C . LEU A 1 184 ? -2.979 -4.865 -11.030 1.00 93.25 184 LEU A C 1
ATOM 1396 O O . LEU A 1 184 ? -2.744 -4.003 -10.183 1.00 93.25 184 LEU A O 1
ATOM 1400 N N . LEU A 1 185 ? -3.096 -4.560 -12.325 1.00 95.19 185 LEU A N 1
ATOM 1401 C CA . LEU A 1 185 ? -3.125 -3.177 -12.778 1.00 95.19 185 LEU A CA 1
ATOM 1402 C C . LEU A 1 185 ? -4.442 -2.522 -12.356 1.00 95.19 185 LEU A C 1
ATOM 1404 O O . LEU A 1 185 ? -5.523 -3.065 -12.576 1.00 95.19 185 LEU A O 1
ATOM 1408 N N . ILE A 1 186 ? -4.338 -1.341 -11.760 1.00 96.56 186 ILE A N 1
ATOM 1409 C CA . ILE A 1 186 ? -5.452 -0.498 -11.342 1.00 96.56 186 ILE A CA 1
ATOM 1410 C C . ILE A 1 186 ? -5.791 0.400 -12.543 1.00 96.56 186 ILE A C 1
ATOM 1412 O O . ILE A 1 186 ? -4.982 1.264 -12.892 1.00 96.56 186 ILE A O 1
ATOM 1416 N N . PRO A 1 187 ? -6.930 0.187 -13.222 1.00 92.69 187 PRO A N 1
ATOM 1417 C CA . PRO A 1 187 ? -7.273 0.914 -14.440 1.00 92.69 187 PRO A CA 1
ATOM 1418 C C . PRO A 1 187 ? -7.605 2.375 -14.142 1.00 92.69 187 PRO A C 1
ATOM 1420 O O . PRO A 1 187 ? -7.201 3.251 -14.901 1.00 92.69 187 PRO A O 1
ATOM 1423 N N . ASP A 1 188 ? -8.286 2.624 -13.023 1.00 95.50 188 ASP A N 1
ATOM 1424 C CA . ASP A 1 188 ? -8.661 3.954 -12.565 1.00 95.50 188 ASP A CA 1
ATOM 1425 C C . ASP A 1 188 ? -8.178 4.171 -11.116 1.00 95.50 188 ASP A C 1
ATOM 1427 O O . ASP A 1 188 ? -8.714 3.555 -10.191 1.00 95.50 188 ASP A O 1
ATOM 1431 N N . PRO A 1 189 ? -7.147 5.007 -10.886 1.00 94.88 189 PRO A N 1
ATOM 1432 C CA . PRO A 1 189 ? -6.662 5.331 -9.545 1.00 94.88 189 PRO A CA 1
ATOM 1433 C C . PRO A 1 189 ? -7.601 6.254 -8.748 1.00 94.88 189 PRO A C 1
ATOM 1435 O O . PRO A 1 189 ? -7.289 6.578 -7.599 1.00 94.88 189 PRO A O 1
ATOM 1438 N N . ASP A 1 190 ? -8.719 6.696 -9.326 1.00 96.69 190 ASP A N 1
ATOM 1439 C CA . ASP A 1 190 ? -9.755 7.496 -8.670 1.00 96.69 190 ASP A CA 1
ATOM 1440 C C . ASP A 1 190 ? -11.005 6.685 -8.281 1.00 96.69 190 ASP A C 1
ATOM 1442 O O . ASP A 1 190 ? -11.876 7.220 -7.593 1.00 96.69 190 ASP A O 1
ATOM 1446 N N . ASP A 1 191 ? -11.067 5.394 -8.629 1.00 97.44 191 ASP A N 1
ATOM 1447 C CA . ASP A 1 191 ? -12.178 4.500 -8.283 1.00 97.44 191 ASP A CA 1
ATOM 1448 C C . ASP A 1 191 ? -11.825 3.571 -7.098 1.00 97.44 191 ASP A C 1
ATOM 1450 O O . ASP A 1 191 ? -11.200 2.517 -7.275 1.00 97.44 191 ASP A O 1
ATOM 1454 N N . PRO A 1 192 ? -12.233 3.915 -5.859 1.00 97.38 192 PRO A N 1
ATOM 1455 C CA . PRO A 1 192 ? -11.988 3.067 -4.697 1.00 97.38 192 PRO A CA 1
ATOM 1456 C C . PRO A 1 192 ? -12.791 1.760 -4.712 1.00 97.38 192 PRO A C 1
ATOM 1458 O O . PRO A 1 192 ? -12.364 0.797 -4.079 1.00 97.38 192 PRO A O 1
ATOM 1461 N N . GLY A 1 193 ? -13.932 1.709 -5.409 1.00 96.50 193 GLY A N 1
ATOM 1462 C CA . GLY A 1 193 ? -14.736 0.494 -5.536 1.00 96.50 193 GLY A CA 1
ATOM 1463 C C . GLY A 1 193 ? -14.017 -0.534 -6.400 1.00 96.50 193 GLY A C 1
ATOM 1464 O O . GLY A 1 193 ? -13.774 -1.652 -5.952 1.00 96.50 193 GLY A O 1
ATOM 1465 N N . SER A 1 194 ? -13.560 -0.118 -7.586 1.00 94.25 194 SER A N 1
ATOM 1466 C CA . SER A 1 194 ? -12.759 -0.984 -8.461 1.00 94.25 194 SER A CA 1
ATOM 1467 C C . SER A 1 194 ? -11.440 -1.416 -7.813 1.00 94.25 194 SER A C 1
ATOM 1469 O O . SER A 1 194 ? -10.990 -2.541 -8.030 1.00 94.25 194 SER A O 1
ATOM 1471 N N . LEU A 1 195 ? -10.815 -0.553 -7.001 1.00 95.62 195 LEU A N 1
ATOM 1472 C CA . LEU A 1 195 ? -9.621 -0.926 -6.238 1.00 95.62 195 LEU A CA 1
ATOM 1473 C C . LEU A 1 195 ? -9.919 -1.998 -5.176 1.00 95.62 195 LEU A C 1
ATOM 1475 O O . LEU A 1 195 ? -9.103 -2.895 -4.995 1.00 95.62 195 LEU A O 1
ATOM 1479 N N . ALA A 1 196 ? -11.061 -1.921 -4.487 1.00 94.88 196 ALA A N 1
ATOM 1480 C CA . ALA A 1 196 ? -11.443 -2.884 -3.452 1.00 94.88 196 ALA A CA 1
ATOM 1481 C C . ALA A 1 196 ? -11.782 -4.284 -4.005 1.00 94.88 196 ALA A C 1
ATOM 1483 O O . ALA A 1 196 ? -11.652 -5.273 -3.291 1.00 94.88 196 ALA A O 1
ATOM 1484 N N . GLU A 1 197 ? -12.203 -4.396 -5.265 1.00 91.00 197 GLU A N 1
ATOM 1485 C CA . GLU A 1 197 ? -12.532 -5.685 -5.894 1.00 91.00 197 GLU A CA 1
ATOM 1486 C C . GLU A 1 197 ? -11.303 -6.517 -6.319 1.00 91.00 197 GLU A C 1
ATOM 1488 O O . GLU A 1 197 ? -11.461 -7.677 -6.714 1.00 91.00 197 GLU A O 1
ATOM 1493 N N . ARG A 1 198 ? -10.093 -5.944 -6.268 1.00 86.31 198 ARG A N 1
ATOM 1494 C CA . ARG A 1 198 ? -8.839 -6.572 -6.726 1.00 86.31 198 ARG A CA 1
ATOM 1495 C C . ARG A 1 198 ? -8.086 -7.281 -5.608 1.00 86.31 198 ARG A C 1
ATOM 1497 O O . ARG A 1 198 ? -7.575 -8.390 -5.894 1.00 86.31 198 ARG A O 1
#

Secondary structure (DSSP, 8-state):
-----------SSS-EEEEETTEEEEE-GGGPPTT--TTTTPPPPHHHHHHHHHHTT--TTS-EEEEES-TT-GGG-HHHHHHHHHHHHHSTT---EEEEE--STTHHHHHHHHHHTT-TTTEEEEES-S-HHHHHHH-SEEEE--S--SS-HHHHHHHHTT--EEEETTSGGGGGPPTT-GGGEES-TT-HHHHHT-

Mean predicted aligned error: 7.81 Å

Solvent-accessible surface area (backbone atoms only — not comparable to full-atom values): 11128 Å² total; per-residue (Å²): 136,89,84,77,89,74,84,79,77,88,56,87,75,68,42,51,62,30,60,54,97,94,35,71,18,73,40,53,58,79,72,58,56,96,85,62,53,69,76,85,35,45,62,61,45,75,67,52,21,52,51,32,28,57,77,66,73,50,73,86,90,44,53,30,37,32,35,76,46,54,30,78,44,72,42,44,14,60,68,30,51,53,53,13,49,51,59,41,67,70,40,98,79,60,65,64,34,38,40,37,34,28,44,50,90,36,45,68,57,52,52,51,52,29,46,78,69,71,32,56,90,42,46,48,79,67,32,69,71,91,56,52,70,49,55,50,33,41,30,62,29,38,49,43,36,23,69,57,37,87,44,48,64,72,52,53,53,30,47,55,25,41,26,37,53,36,32,12,56,77,19,45,48,44,83,69,53,58,69,74,47,65,84,36,46,32,86,54,41,81,40,25,67,69,59,53,77,104

Sequence (198 aa):
MFWPPSAGRLLGHGSFCVTAAGRTATLSSAWGWPGTDAVRFARVTPAEREEARTAMGWRHDRPLVTFVGALGDRRKGFDTLFAAWKILCEHPGWDCDLAVAGSGAELPVWRERAQLAGLGQRILFLGFRQDVPRLLAASDALVHPARYEAYGLGVHEALCRGIPALVSAGAGVAERYPAGLESLLIPDPDDPGSLAER

Nearest PDB structures (foldseek):
  6n1x-assembly1_A  TM=8.567E-01  e=3.804E-10  Staphylococcus aureus subsp. aureus CN1
  3c48-assembly1_A  TM=8.644E-01  e=1.269E-08  Corynebacterium glutamicum
  2jjm-assembly1_C  TM=8.844E-01  e=3.486E-08  Bacillus anthracis str. Ames
  5d00-assembly1_A  TM=8.659E-01  e=8.014E-08  Bacillus subtilis subsp. subtilis str. 168
  8qoy-assembly1_A  TM=7.513E-01  e=6.521E-06  Actinobacillus pleuropneumoniae

Foldseek 3Di:
DDDDDDDDDDDDAQWDWQDDPNWTFIHHVVLDDVPPDLVLLAAQDPVLLVVLCVVVVHDPPAAEEEEEDADPDCQQLVVLVVLLVLVLVVDPPRGYAYEYAYYDPCLVVVCVVCVVSVNNVRYHDPYHDPPLSSVLSNHQAYEGLGNEAAACVSCSSSVSNSRHYQYACRHNVVVVDTPRNVVSHDPHSNHSNSVNVD